Protein 1BG2 (pdb70)

Radius of gyration: 19.63 Å; Cα contacts (8 Å, |Δi|>4): 663; chains: 1; bounding box: 64×41×44 Å

GO terms:
  GO:0008017 microtubule binding (F, IDA)
  GO:0003777 microtubule motor activity (F, IDA)
  GO:0047496 vesicle transport along microtubule (P, IDA)
  GO:0005515 protein binding (F, IPI)
  GO:0101004 cytolytic granule membrane (C, EXP)
  GO:0005765 lysosomal membrane (C, EXP)
  GO:0042267 natural killer cell mediated cytotoxicity (P, IMP)
  GO:0032418 lysosome localization (P, IMP)
  GO:0051642 centrosome localization (P, IMP)
  GO:0003777 microtubule motor activity (F, TAS)
  GO:0005871 kinesin complex (C, TAS)
  GO:0007018 microtubule-based movement (P, TAS)
  GO:0005829 cytosol (C, TAS)
  GO:0042802 identical protein binding (F, IPI)
  GO:0042391 regulation of membrane potential (P, IDA)
  GO:0043268 positive regulation of potassium ion transport (P, IDA)
  GO:1903078 positive regulation of protein localization to plasma membrane (P, IDA)
  GO:0045296 cadherin binding (F, HDA)
  GO:0005829 cytosol (C, IDA)
  GO:0031982 vesicle (C, IDA)

CATH classification: 3.40.850.10

Organism: Homo sapiens (NCBI:txid9606)

B-factor: mean 31.52, std 20.81, range [4.23, 100.0]

Secondary structure (DSSP, 8-state):
--SS-EEEEEEEE-PPPHHHHHHT--B--EEETTTEEEETTEEEE-SEEE-TT--HHHHHHHHTHHHHHHHHTT--EEEEEE-STTSSHHHHHTBSTT-TTTB-HHHHHHHHHHHHHHHH-SSEEEEEEEEEEEEETTEEEESS-TT--SB-EEE-TTS-EEETT---EEE-SHHHHHHHHHHHHHHTTTT-S-HHHHHHHSEEEEEEEEEEEETTT--EEEEEEEEEEPPPS------SSS-TTS-------HHHHHHHHHHHHHHTT-S---GGGSHHHHHGGGTSSSS-EEEEEEEE--BGGGHHHHHHHHHHHHTS---

Sequence (323 aa):
DLAECNIKVMCRFRPLNESEVNRGDKYIAKFQGEDTVVIASKPYAFDRVFQSSTSQEQVYNDCAKKIVKDVLEGYNGTIFAYGQTSSGKTHTMEGKLHDPEGMGIIPRIVQDIFNYIYSMDENLEFHIKVSYFEIYLDKIRDLLDVSKTNLSVHEDKNRVPYVKGCTERFVCSPDEVMDTIDEGKSNRHVAVTNMNEHSSRSHSIFLINVKQENTQTEQKLSGKLYLVDLAGSEKVSKTGAEGAVLDEAKNINKSLSALGNVISALAEGSTYVPYRDSKMTRILQDSLGGNCRTTIVICCSPSSYNESETKSTLLFGQRAKTI

Solvent-accessible surface area: 15644 Å² total; per-residue (Å²): 137,108,76,64,29,25,4,108,3,5,0,19,2,37,76,46,54,134,65,6,92,115,120,43,18,148,81,28,6,119,47,108,74,100,53,19,0,20,1,68,102,96,75,10,63,17,38,71,14,7,103,24,107,22,46,14,90,89,1,4,65,57,4,1,97,163,9,5,91,29,0,7,84,17,103,30,0,0,0,0,0,16,0,16,55,82,1,15,18,69,101,1,1,22,24,139,15,122,53,96,146,20,16,1,2,11,6,15,0,3,76,34,2,8,72,58,16,116,91,46,90,127,54,37,86,21,92,8,26,1,9,11,5,2,0,67,129,22,100,0,28,0,0,13,46,52,82,72,76,89,19,50,17,70,79,54,197,84,172,48,6,81,14,112,36,17,36,117,76,127,5,95,32,40,100,69,3,11,89,4,1,50,55,0,72,65,34,28,104,67,105,30,152,77,37,123,70,12,45,30,64,2,3,12,0,2,16,5,14,0,83,8,35,30,77,130,76,123,126,155,74,47,0,32,0,9,2,0,24,3,2,12,17,41,82,99,92,110,131,78,108,135,27,109,146,135,64,140,66,76,123,90,40,114,2,3,47,2,0,2,76,0,2,24,11,2,33,138,45,38,149,163,23,23,27,73,64,4,51,0,0,63,2,0,47,34,0,0,3,26,62,10,41,2,4,1,0,0,1,2,3,0,0,45,147,26,52,76,25,3,65,54,2,0,92,17,2,42,88,6,150,75,224

Structure (mmCIF, N/CA/C/O backbone):
data_1BG2
#
_entry.id   1BG2
#
_cell.length_a   48.540
_cell.length_b   67.940
_cell.length_c   112.950
_cell.angle_alpha   90.00
_cell.angle_beta   90.00
_cell.angle_gamma   90.00
#
_symmetry.space_group_name_H-M   'P 21 21 21'
#
loop_
_entity.id
_entity.type
_entity.pdbx_description
1 polymer KINESIN
2 non-polymer 'MAGNESIUM ION'
3 non-polymer 'ACETATE ION'
4 non-polymer "ADENOSINE-5'-DIPHOSPHATE"
5 water water
#
loop_
_atom_site.group_PDB
_atom_site.id
_atom_site.type_symbol
_atom_site.label_atom_id
_atom_site.label_alt_id
_atom_site.label_comp_id
_atom_site.label_asym_id
_atom_site.label_entity_id
_atom_site.label_seq_id
_atom_site.pdbx_PDB_ins_code
_atom_site.Cartn_x
_atom_site.Cartn_y
_atom_site.Cartn_z
_atom_site.occupancy
_atom_site.B_iso_or_equiv
_atom_site.auth_seq_id
_atom_site.auth_comp_id
_atom_site.auth_asym_id
_atom_site.auth_atom_id
_atom_site.pdbx_PDB_model_num
ATOM 1 N N . ASP A 1 3 ? 43.743 -2.106 39.408 1.00 100.00 3 ASP A N 1
ATOM 2 C CA . ASP A 1 3 ? 45.053 -2.661 39.856 1.00 100.00 3 ASP A CA 1
ATOM 3 C C . ASP A 1 3 ? 45.305 -2.401 41.340 1.00 100.00 3 ASP A C 1
ATOM 4 O O . ASP A 1 3 ? 46.119 -3.083 41.957 1.00 100.00 3 ASP A O 1
ATOM 9 N N . LEU A 1 4 ? 44.627 -1.402 41.903 1.00 99.78 4 LEU A N 1
ATOM 10 C CA . LEU A 1 4 ? 44.791 -1.079 43.319 1.00 99.32 4 LEU A CA 1
ATOM 11 C C . LEU A 1 4 ? 44.313 -2.242 44.183 1.00 99.28 4 LEU A C 1
ATOM 12 O O . LEU A 1 4 ? 45.079 -2.800 44.969 1.00 100.00 4 LEU A O 1
ATOM 17 N N . ALA A 1 5 ? 43.039 -2.590 44.037 1.00 96.70 5 ALA A N 1
ATOM 18 C CA . ALA A 1 5 ? 42.451 -3.691 44.790 1.00 94.71 5 ALA A CA 1
ATOM 19 C C . ALA A 1 5 ? 41.508 -4.495 43.904 1.00 91.94 5 ALA A C 1
ATOM 20 O O . ALA A 1 5 ? 41.084 -5.588 44.275 1.00 93.88 5 ALA A O 1
ATOM 22 N N . GLU A 1 6 ? 41.235 -3.960 42.714 1.00 86.71 6 GLU A N 1
ATOM 23 C CA . GLU A 1 6 ? 40.334 -4.572 41.737 1.00 81.62 6 GLU A CA 1
ATOM 24 C C . GLU A 1 6 ? 38.930 -4.519 42.328 1.00 75.92 6 GLU A C 1
ATOM 25 O O . GLU A 1 6 ? 38.636 -5.175 43.328 1.00 75.14 6 GLU A O 1
ATOM 31 N N . CYS A 1 7 ? 38.079 -3.708 41.710 1.00 66.52 7 CYS A N 1
ATOM 32 C CA . CYS A 1 7 ? 36.711 -3.532 42.171 1.00 58.89 7 CYS A CA 1
ATOM 33 C C . CYS A 1 7 ? 36.712 -2.794 43.504 1.00 56.61 7 CYS A C 1
ATOM 34 O O . CYS A 1 7 ? 36.564 -3.395 44.569 1.00 55.05 7 CYS A O 1
ATOM 37 N N . ASN A 1 8 ? 36.943 -1.488 43.436 1.00 52.37 8 ASN A N 1
ATOM 38 C CA . ASN A 1 8 ? 36.940 -0.636 44.620 1.00 45.76 8 ASN A CA 1
ATOM 39 C C . ASN A 1 8 ? 35.518 -0.077 44.648 1.00 39.09 8 ASN A C 1
ATOM 40 O O . ASN A 1 8 ? 35.305 1.136 44.641 1.00 38.62 8 ASN A O 1
ATOM 45 N N . ILE A 1 9 ? 34.545 -0.977 44.641 1.00 27.35 9 ILE A N 1
ATOM 46 C CA . ILE A 1 9 ? 33.152 -0.588 44.615 1.00 26.88 9 ILE A CA 1
ATOM 47 C C . ILE A 1 9 ? 32.453 -0.687 45.962 1.00 28.28 9 ILE A C 1
ATOM 48 O O . ILE A 1 9 ? 32.340 -1.768 46.538 1.00 30.47 9 ILE A O 1
ATOM 53 N N . LYS A 1 10 ? 31.993 0.448 46.468 1.00 23.48 10 LYS A N 1
ATOM 54 C CA . LYS A 1 10 ? 31.266 0.469 47.719 1.00 21.18 10 LYS A CA 1
ATOM 55 C C . LYS A 1 10 ? 29.812 0.736 47.385 1.00 18.22 10 LYS A C 1
ATOM 56 O O . LYS A 1 10 ? 29.496 1.398 46.387 1.00 18.34 10 LYS A O 1
ATOM 62 N N . VAL A 1 11 ? 28.926 0.144 48.171 1.00 10.92 11 VAL A N 1
ATOM 63 C CA . VAL A 1 11 ? 27.506 0.284 47.954 1.00 10.81 11 VAL A CA 1
ATOM 64 C C . VAL A 1 11 ? 26.835 0.693 49.261 1.00 17.10 11 VAL A C 1
ATOM 65 O O . VAL A 1 11 ? 27.054 0.077 50.311 1.00 18.16 11 VAL A O 1
ATOM 69 N N . MET A 1 12 ? 26.081 1.784 49.205 1.00 15.98 12 MET A N 1
ATOM 70 C CA . MET A 1 12 ? 25.354 2.275 50.357 1.00 11.50 12 MET A CA 1
ATOM 71 C C . MET A 1 12 ? 23.896 2.315 49.949 1.00 13.31 12 MET A C 1
ATOM 72 O O . MET A 1 12 ? 23.575 2.700 48.821 1.00 18.19 12 MET A O 1
ATOM 77 N N . CYS A 1 13 ? 23.024 1.843 50.832 1.00 9.82 13 CYS A N 1
ATOM 78 C CA . CYS A 1 13 ? 21.595 1.825 50.574 1.00 12.81 13 CYS A CA 1
ATOM 79 C C . CYS A 1 13 ? 20.973 2.962 51.369 1.00 18.77 13 CYS A C 1
ATOM 80 O O . CYS A 1 13 ? 21.166 3.050 52.582 1.00 18.61 13 CYS A O 1
ATOM 83 N N . ARG A 1 14 ? 20.251 3.844 50.689 1.00 17.60 14 ARG A N 1
ATOM 84 C CA . ARG A 1 14 ? 19.617 4.960 51.359 1.00 12.28 14 ARG A CA 1
ATOM 85 C C . ARG A 1 14 ? 18.110 4.877 51.268 1.00 10.07 14 ARG A C 1
ATOM 86 O O . ARG A 1 14 ? 17.550 4.843 50.167 1.00 15.92 14 ARG A O 1
ATOM 94 N N . PHE A 1 15 ? 17.447 4.769 52.414 1.00 10.64 15 PHE A N 1
ATOM 95 C CA . PHE A 1 15 ? 15.989 4.748 52.418 1.00 11.31 15 PHE A CA 1
ATOM 96 C C . PHE A 1 15 ? 15.554 6.171 52.701 1.00 17.15 15 PHE A C 1
ATOM 97 O O . PHE A 1 15 ? 16.226 6.899 53.434 1.00 18.64 15 PHE A O 1
ATOM 105 N N . ARG A 1 16 ? 14.456 6.576 52.086 1.00 20.13 16 ARG A N 1
ATOM 106 C CA . ARG A 1 16 ? 13.920 7.911 52.278 1.00 23.16 16 ARG A CA 1
ATOM 107 C C . ARG A 1 16 ? 12.668 7.739 53.128 1.00 27.56 16 ARG A C 1
ATOM 108 O O . ARG A 1 16 ? 12.243 6.607 53.386 1.00 28.83 16 ARG A O 1
ATOM 116 N N . PRO A 1 17 ? 12.106 8.845 53.645 1.00 26.48 17 PRO A N 1
ATOM 117 C CA . PRO A 1 17 ? 10.894 8.753 54.461 1.00 20.41 17 PRO A CA 1
ATOM 118 C C . PRO A 1 17 ? 9.708 8.440 53.570 1.00 23.90 17 PRO A C 1
ATOM 119 O O . PRO A 1 17 ? 9.735 8.734 52.374 1.00 19.84 17 PRO A O 1
ATOM 123 N N . LEU A 1 18 ? 8.685 7.808 54.136 1.00 23.14 18 LEU A N 1
ATOM 124 C CA . LEU A 1 18 ? 7.477 7.518 53.373 1.00 26.51 18 LEU A CA 1
ATOM 125 C C . LEU A 1 18 ? 6.933 8.885 52.981 1.00 27.61 18 LEU A C 1
ATOM 126 O O . LEU A 1 18 ? 7.001 9.827 53.774 1.00 26.33 18 LEU A O 1
ATOM 131 N N . ASN A 1 19 ? 6.441 9.012 51.756 1.00 27.28 19 ASN A N 1
ATOM 132 C CA . ASN A 1 19 ? 5.891 10.279 51.322 1.00 28.17 19 ASN A CA 1
ATOM 133 C C . ASN A 1 19 ? 4.396 10.318 51.589 1.00 29.51 19 ASN A C 1
ATOM 134 O O . ASN A 1 19 ? 3.774 9.291 51.875 1.00 30.76 19 ASN A O 1
ATOM 139 N N . GLU A 1 20 ? 3.823 11.507 51.476 1.00 30.70 20 GLU A N 1
ATOM 140 C CA . GLU A 1 20 ? 2.412 11.716 51.731 1.00 32.01 20 GLU A CA 1
ATOM 141 C C . GLU A 1 20 ? 1.517 10.866 50.846 1.00 32.30 20 GLU A C 1
ATOM 142 O O . GLU A 1 20 ? 0.443 10.446 51.276 1.00 32.60 20 GLU A O 1
ATOM 148 N N . SER A 1 21 ? 1.951 10.606 49.620 1.00 34.14 21 SER A N 1
ATOM 149 C CA . SER A 1 21 ? 1.163 9.793 48.697 1.00 38.37 21 SER A CA 1
ATOM 150 C C . SER A 1 21 ? 1.103 8.342 49.175 1.00 39.07 21 SER A C 1
ATOM 151 O O . SER A 1 21 ? 0.067 7.681 49.081 1.00 40.75 21 SER A O 1
ATOM 154 N N . GLU A 1 22 ? 2.214 7.864 49.722 1.00 37.26 22 GLU A N 1
ATOM 155 C CA . GLU A 1 22 ? 2.306 6.499 50.214 1.00 32.01 22 GLU A CA 1
ATOM 156 C C . GLU A 1 22 ? 1.475 6.333 51.483 1.00 32.16 22 GLU A C 1
ATOM 157 O O . GLU A 1 22 ? 0.712 5.372 51.618 1.00 30.64 22 GLU A O 1
ATOM 163 N N . VAL A 1 23 ? 1.566 7.317 52.371 1.00 32.07 23 VAL A N 1
ATOM 164 C CA . VAL A 1 23 ? 0.802 7.315 53.612 1.00 30.37 23 VAL A CA 1
ATOM 165 C C . VAL A 1 23 ? -0.685 7.426 53.267 1.00 33.40 23 VAL A C 1
ATOM 166 O O . VAL A 1 23 ? -1.520 6.718 53.827 1.00 35.22 23 VAL A O 1
ATOM 170 N N . ASN A 1 24 ? -1.000 8.299 52.315 1.00 35.59 24 ASN A N 1
ATOM 171 C CA . ASN A 1 24 ? -2.376 8.511 51.867 1.00 35.19 24 ASN A CA 1
ATOM 172 C C . ASN A 1 24 ? -2.954 7.220 51.295 1.00 34.24 24 ASN A C 1
ATOM 173 O O . ASN A 1 24 ? -4.117 6.898 51.521 1.00 34.80 24 ASN A O 1
ATOM 178 N N . ARG A 1 25 ? -2.124 6.484 50.563 1.00 33.43 25 ARG A N 1
ATOM 179 C CA . ARG A 1 25 ? -2.530 5.223 49.959 1.00 33.96 25 ARG A CA 1
ATOM 180 C C . ARG A 1 25 ? -2.769 4.157 51.032 1.00 33.69 25 ARG A C 1
ATOM 181 O O . ARG A 1 25 ? -3.556 3.230 50.832 1.00 33.30 25 ARG A O 1
ATOM 189 N N . GLY A 1 26 ? -2.076 4.295 52.160 1.00 33.96 26 GLY A N 1
ATOM 190 C CA . GLY A 1 26 ? -2.208 3.346 53.252 1.00 32.07 26 GLY A CA 1
ATOM 191 C C . GLY A 1 26 ? -1.033 2.387 53.340 1.00 32.94 26 GLY A C 1
ATOM 192 O O . GLY A 1 26 ? -1.122 1.344 53.990 1.00 34.95 26 GLY A O 1
ATOM 193 N N . ASP A 1 27 ? 0.069 2.735 52.684 1.00 31.32 27 ASP A N 1
ATOM 194 C CA . ASP A 1 27 ? 1.271 1.904 52.679 1.00 29.92 27 ASP A CA 1
ATOM 195 C C . ASP A 1 27 ? 1.865 1.790 54.068 1.00 31.21 27 ASP A C 1
ATOM 196 O O . ASP A 1 27 ? 1.662 2.663 54.915 1.00 36.65 27 ASP A O 1
ATOM 201 N N . LYS A 1 28 ? 2.658 0.748 54.279 1.00 30.34 28 LYS A N 1
ATOM 202 C CA . LYS A 1 28 ? 3.297 0.553 55.566 1.00 28.21 28 LYS A CA 1
ATOM 203 C C . LYS A 1 28 ? 4.799 0.507 55.372 1.00 27.93 28 LYS A C 1
ATOM 204 O O . LYS A 1 28 ? 5.285 0.234 54.270 1.00 28.65 28 LYS A O 1
ATOM 210 N N . TYR A 1 29 ? 5.525 0.845 56.430 1.00 27.17 29 TYR A N 1
ATOM 211 C CA . TYR A 1 29 ? 6.979 0.859 56.414 1.00 29.14 29 TYR A CA 1
ATOM 212 C C . TYR A 1 29 ? 7.468 -0.569 56.643 1.00 32.97 29 TYR A C 1
ATOM 213 O O . TYR A 1 29 ? 7.438 -1.076 57.768 1.00 36.13 29 TYR A O 1
ATOM 222 N N . ILE A 1 30 ? 7.930 -1.207 55.573 1.00 33.64 30 ILE A N 1
ATOM 223 C CA . ILE A 1 30 ? 8.392 -2.592 55.637 1.00 34.52 30 ILE A CA 1
ATOM 224 C C . ILE A 1 30 ? 9.874 -2.843 55.930 1.00 34.63 30 ILE A C 1
ATOM 225 O O . ILE A 1 30 ? 10.260 -3.973 56.242 1.00 34.75 30 ILE A O 1
ATOM 230 N N . ALA A 1 31 ? 10.706 -1.815 55.800 1.00 32.16 31 ALA A N 1
ATOM 231 C CA . ALA A 1 31 ? 12.135 -1.969 56.044 1.00 29.41 31 ALA A CA 1
ATOM 232 C C . ALA A 1 31 ? 12.507 -2.035 57.526 1.00 30.76 31 ALA A C 1
ATOM 233 O O . ALA A 1 31 ? 12.143 -1.149 58.306 1.00 32.37 31 ALA A O 1
ATOM 235 N N . LYS A 1 32 ? 13.207 -3.100 57.914 1.00 27.09 32 LYS A N 1
ATOM 236 C CA . LYS A 1 32 ? 13.661 -3.274 59.292 1.00 25.77 32 LYS A CA 1
ATOM 237 C C . LYS A 1 32 ? 15.175 -3.159 59.259 1.00 23.85 32 LYS A C 1
ATOM 238 O O . LYS A 1 32 ? 15.805 -3.618 58.307 1.00 26.15 32 LYS A O 1
ATOM 244 N N . PHE A 1 33 ? 15.773 -2.572 60.287 1.00 18.79 33 PHE A N 1
ATOM 245 C CA . PHE A 1 33 ? 17.222 -2.392 60.288 1.00 20.85 33 PHE A CA 1
ATOM 246 C C . PHE A 1 33 ? 17.991 -3.129 61.377 1.00 24.66 33 PHE A C 1
ATOM 247 O O . PHE A 1 33 ? 17.456 -3.425 62.444 1.00 27.09 33 PHE A O 1
ATOM 255 N N . GLN A 1 34 ? 19.249 -3.442 61.082 1.00 26.75 34 GLN A N 1
ATOM 256 C CA . GLN A 1 34 ? 20.131 -4.137 62.012 1.00 28.67 34 GLN A CA 1
ATOM 257 C C . GLN A 1 34 ? 21.538 -3.657 61.741 1.00 29.29 34 GLN A C 1
ATOM 258 O O . GLN A 1 34 ? 21.994 -3.685 60.596 1.00 30.51 34 GLN A O 1
ATOM 264 N N . GLY A 1 35 ? 22.224 -3.212 62.789 1.00 29.93 35 GLY A N 1
ATOM 265 C CA . GLY A 1 35 ? 23.583 -2.724 62.629 1.00 32.12 35 GLY A CA 1
ATOM 266 C C . GLY A 1 35 ? 23.580 -1.508 61.727 1.00 32.87 35 GLY A C 1
ATOM 267 O O . GLY A 1 35 ? 22.519 -0.971 61.420 1.00 36.84 35 GLY A O 1
ATOM 268 N N . GLU A 1 36 ? 24.755 -1.075 61.295 1.00 34.80 36 GLU A N 1
ATOM 269 C CA . GLU A 1 36 ? 24.857 0.088 60.425 1.00 38.14 36 GLU A CA 1
ATOM 270 C C . GLU A 1 36 ? 25.019 -0.312 58.967 1.00 39.13 36 GLU A C 1
ATOM 271 O O . GLU A 1 36 ? 25.333 0.531 58.122 1.00 40.51 36 GLU A O 1
ATOM 277 N N . ASP A 1 37 ? 24.768 -1.580 58.657 1.00 35.39 37 ASP A N 1
ATOM 278 C CA . ASP A 1 37 ? 24.951 -2.048 57.289 1.00 33.96 37 ASP A CA 1
ATOM 279 C C . ASP A 1 37 ? 23.958 -3.072 56.772 1.00 26.94 37 ASP A C 1
ATOM 280 O O . ASP A 1 37 ? 24.092 -3.534 55.643 1.00 27.13 37 ASP A O 1
ATOM 285 N N . THR A 1 38 ? 22.938 -3.390 57.558 1.00 22.64 38 THR A N 1
ATOM 286 C CA . THR A 1 38 ? 21.969 -4.383 57.131 1.00 18.98 38 THR A CA 1
ATOM 287 C C . THR A 1 38 ? 20.519 -3.928 57.199 1.00 17.36 38 THR A C 1
ATOM 288 O O . THR A 1 38 ? 20.094 -3.288 58.167 1.00 21.64 38 THR A O 1
ATOM 292 N N . VAL A 1 39 ? 19.775 -4.254 56.148 1.00 13.51 39 VAL A N 1
ATOM 293 C CA . VAL A 1 39 ? 18.355 -3.955 56.054 1.00 16.05 39 VAL A CA 1
ATOM 294 C C . VAL A 1 39 ? 17.679 -5.316 55.835 1.00 21.93 39 VAL A C 1
ATOM 295 O O . VAL A 1 39 ? 18.238 -6.206 55.191 1.00 17.81 39 VAL A O 1
ATOM 299 N N . VAL A 1 40 ? 16.490 -5.474 56.395 1.00 21.70 40 VAL A N 1
ATOM 300 C CA . VAL A 1 40 ? 15.747 -6.710 56.306 1.00 19.93 40 VAL A CA 1
ATOM 301 C C . VAL A 1 40 ? 14.414 -6.481 55.623 1.00 21.82 40 VAL A C 1
ATOM 302 O O . VAL A 1 40 ? 13.597 -5.684 56.091 1.00 26.28 40 VAL A O 1
ATOM 306 N N . ILE A 1 41 ? 14.209 -7.177 54.510 1.00 23.68 41 ILE A N 1
ATOM 307 C CA . ILE A 1 41 ? 12.973 -7.085 53.743 1.00 27.16 41 ILE A CA 1
ATOM 308 C C . ILE A 1 41 ? 12.443 -8.508 53.598 1.00 32.26 41 ILE A C 1
ATOM 309 O O . ILE A 1 41 ? 13.176 -9.407 53.165 1.00 32.82 41 ILE A O 1
ATOM 314 N N . ALA A 1 42 ? 11.180 -8.705 53.975 1.00 32.53 42 ALA A N 1
ATOM 315 C CA . ALA A 1 42 ? 10.523 -10.008 53.900 1.00 32.38 42 ALA A CA 1
ATOM 316 C C . ALA A 1 42 ? 11.389 -11.095 54.540 1.00 33.72 42 ALA A C 1
ATOM 317 O O . ALA A 1 42 ? 11.625 -12.153 53.955 1.00 33.06 42 ALA A O 1
ATOM 319 N N . SER A 1 43 ? 11.891 -10.791 55.734 1.00 36.52 43 SER A N 1
ATOM 320 C CA . SER A 1 43 ? 12.735 -11.689 56.518 1.00 38.32 43 SER A CA 1
ATOM 321 C C . SER A 1 43 ? 14.157 -11.861 55.998 1.00 38.17 43 SER A C 1
ATOM 322 O O . SER A 1 43 ? 15.040 -12.267 56.758 1.00 42.86 43 SER A O 1
ATOM 325 N N . LYS A 1 44 ? 14.400 -11.537 54.728 1.00 32.73 44 LYS A N 1
ATOM 326 C CA . LYS A 1 44 ? 15.743 -11.691 54.170 1.00 31.00 44 LYS A CA 1
ATOM 327 C C . LYS A 1 44 ? 16.657 -10.499 54.436 1.00 30.20 44 LYS A C 1
ATOM 328 O O . LYS A 1 44 ? 16.279 -9.354 54.213 1.00 32.74 44 LYS A O 1
ATOM 334 N N . PRO A 1 45 ? 17.849 -10.755 54.987 1.00 30.49 45 PRO A N 1
ATOM 335 C CA . PRO A 1 45 ? 18.828 -9.708 55.288 1.00 29.34 45 PRO A CA 1
ATOM 336 C C . PRO A 1 45 ? 19.687 -9.355 54.078 1.00 33.00 45 PRO A C 1
ATOM 337 O O . PRO A 1 45 ? 20.031 -10.228 53.271 1.00 34.40 45 PRO A O 1
ATOM 341 N N . TYR A 1 46 ? 20.013 -8.069 53.945 1.00 30.12 46 TYR A N 1
ATOM 342 C CA . TYR A 1 46 ? 20.864 -7.574 52.864 1.00 22.66 46 TYR A CA 1
ATOM 343 C C . TYR A 1 46 ? 21.859 -6.617 53.505 1.00 23.66 46 TYR A C 1
ATOM 344 O O . TYR A 1 46 ? 21.469 -5.579 54.055 1.00 28.11 46 TYR A O 1
ATOM 353 N N . ALA A 1 47 ? 23.130 -6.988 53.494 1.00 18.40 47 ALA A N 1
ATOM 354 C CA . ALA A 1 47 ? 24.156 -6.145 54.072 1.00 20.36 47 ALA A CA 1
ATOM 355 C C . ALA A 1 47 ? 24.799 -5.383 52.933 1.00 24.58 47 ALA A C 1
ATOM 356 O O . ALA A 1 47 ? 24.777 -5.841 51.788 1.00 26.54 47 ALA A O 1
ATOM 358 N N . PHE A 1 48 ? 25.330 -4.206 53.249 1.00 24.12 48 PHE A N 1
ATOM 359 C CA . PHE A 1 48 ? 25.986 -3.327 52.281 1.00 22.88 48 PHE A CA 1
ATOM 360 C C . PHE A 1 48 ? 27.058 -2.577 53.059 1.00 23.83 48 PHE A C 1
ATOM 361 O O . PHE A 1 48 ? 27.207 -2.791 54.263 1.00 25.20 48 PHE A O 1
ATOM 369 N N . ASP A 1 49 ? 27.813 -1.710 52.391 1.00 18.08 49 ASP A N 1
ATOM 370 C CA . ASP A 1 49 ? 28.836 -0.956 53.091 1.00 19.02 49 ASP A CA 1
ATOM 371 C C . ASP A 1 49 ? 28.191 -0.096 54.169 1.00 18.13 49 ASP A C 1
ATOM 372 O O . ASP A 1 49 ? 28.815 0.196 55.186 1.00 21.20 49 ASP A O 1
ATOM 377 N N . ARG A 1 50 ? 26.933 0.276 53.953 1.00 16.97 50 ARG A N 1
ATOM 378 C CA . ARG A 1 50 ? 26.187 1.076 54.913 1.00 19.14 50 ARG A CA 1
ATOM 379 C C . ARG A 1 50 ? 24.738 1.174 54.497 1.00 20.47 50 ARG A C 1
ATOM 380 O O . ARG A 1 50 ? 24.410 1.084 53.305 1.00 21.44 50 ARG A O 1
ATOM 388 N N . VAL A 1 51 ? 23.867 1.279 55.493 1.00 17.92 51 VAL A N 1
ATOM 389 C CA . VAL A 1 51 ? 22.439 1.423 55.268 1.00 16.20 51 VAL A CA 1
ATOM 390 C C . VAL A 1 51 ? 21.998 2.686 56.025 1.00 24.52 51 VAL A C 1
ATOM 391 O O . VAL A 1 51 ? 22.202 2.806 57.242 1.00 24.10 51 VAL A O 1
ATOM 395 N N . PHE A 1 52 ? 21.463 3.649 55.278 1.00 20.20 52 PHE A N 1
ATOM 396 C CA . PHE A 1 52 ? 21.006 4.913 55.838 1.00 15.20 52 PHE A CA 1
ATOM 397 C C . PHE A 1 52 ? 19.514 4.868 56.071 1.00 15.06 52 PHE A C 1
ATOM 398 O O . PHE A 1 52 ? 18.744 4.560 55.157 1.00 19.21 52 PHE A O 1
ATOM 406 N N . GLN A 1 53 ? 19.093 5.127 57.301 1.00 17.56 53 GLN A N 1
ATOM 407 C CA . GLN A 1 53 ? 17.668 5.140 57.598 1.00 23.35 53 GLN A CA 1
ATOM 408 C C . GLN A 1 53 ? 17.029 6.427 57.042 1.00 22.80 53 GLN A C 1
ATOM 409 O O . GLN A 1 53 ? 17.736 7.343 56.617 1.00 21.78 53 GLN A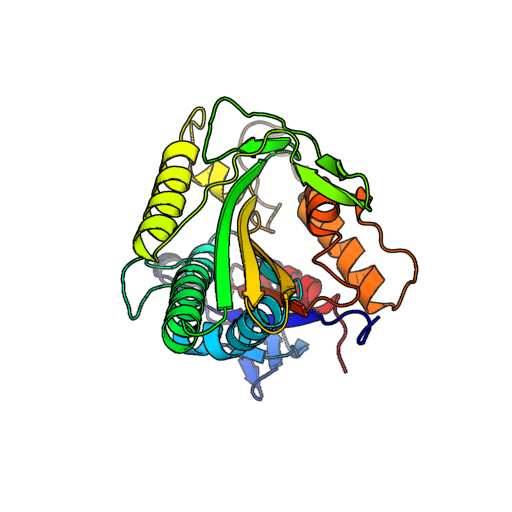 O 1
ATOM 415 N N . SER A 1 54 ? 15.702 6.495 57.089 1.00 22.29 54 SER A N 1
ATOM 416 C CA . SER A 1 54 ? 14.919 7.608 56.555 1.00 21.22 54 SER A CA 1
ATOM 417 C C . SER A 1 54 ? 15.234 9.058 56.920 1.00 24.29 54 SER A C 1
ATOM 418 O O . SER A 1 54 ? 14.813 9.966 56.200 1.00 26.34 54 SER A O 1
ATOM 421 N N . SER A 1 55 ? 15.941 9.295 58.020 1.00 23.34 55 SER A N 1
ATOM 422 C CA . SER A 1 55 ? 16.251 10.670 58.419 1.00 18.90 55 SER A CA 1
ATOM 423 C C . SER A 1 55 ? 17.721 11.037 58.295 1.00 21.27 55 SER A C 1
ATOM 424 O O . SER A 1 55 ? 18.150 12.069 58.816 1.00 22.17 55 SER A O 1
ATOM 427 N N . THR A 1 56 ? 18.494 10.212 57.596 1.00 16.21 56 THR A N 1
ATOM 428 C CA . THR A 1 56 ? 19.910 10.495 57.427 1.00 14.40 56 THR A CA 1
ATOM 429 C C . THR A 1 56 ? 20.055 11.829 56.691 1.00 16.04 56 THR A C 1
ATOM 430 O O . THR A 1 56 ? 19.253 12.158 55.808 1.00 17.84 56 THR A O 1
ATOM 434 N N . SER A 1 57 ? 21.049 12.610 57.081 1.00 12.83 57 SER A N 1
ATOM 435 C CA . SER A 1 57 ? 21.251 13.911 56.459 1.00 17.73 57 SER A CA 1
ATOM 436 C C . SER A 1 57 ? 22.087 13.854 55.199 1.00 20.11 57 SER A C 1
ATOM 437 O O . SER A 1 57 ? 22.882 12.929 55.002 1.00 18.27 57 SER A O 1
ATOM 440 N N . GLN A 1 58 ? 21.967 14.910 54.399 1.00 20.90 58 GLN A N 1
ATOM 441 C CA . GLN A 1 58 ? 22.727 15.043 53.171 1.00 18.53 58 GLN A CA 1
ATOM 442 C C . GLN A 1 58 ? 24.198 15.028 53.572 1.00 20.56 58 GLN A C 1
ATOM 443 O O . GLN A 1 58 ? 25.038 14.463 52.879 1.00 21.55 58 GLN A O 1
ATOM 449 N N . GLU A 1 59 ? 24.501 15.621 54.724 1.00 19.94 59 GLU A N 1
ATOM 450 C CA . GLU A 1 59 ? 25.870 15.674 55.233 1.00 24.13 59 GLU A CA 1
ATOM 451 C C . GLU A 1 59 ? 26.449 14.284 55.546 1.00 18.72 59 GLU A C 1
ATOM 452 O O . GLU A 1 59 ? 27.631 14.015 55.292 1.00 13.79 59 GLU A O 1
ATOM 458 N N . GLN A 1 60 ? 25.626 13.419 56.132 1.00 21.09 60 GLN A N 1
ATOM 459 C CA . GLN A 1 60 ? 26.056 12.064 56.466 1.00 25.09 60 GLN A CA 1
ATOM 460 C C . GLN A 1 60 ? 26.335 11.283 55.185 1.00 24.56 60 GLN A C 1
ATOM 461 O O . GLN A 1 60 ? 27.349 10.583 55.082 1.00 26.51 60 GLN A O 1
ATOM 467 N N . VAL A 1 61 ? 25.428 11.408 54.215 1.00 22.08 61 VAL A N 1
ATOM 468 C CA . VAL A 1 61 ? 25.563 10.726 52.927 1.00 19.81 61 VAL A CA 1
ATOM 469 C C . VAL A 1 61 ? 26.829 11.187 52.211 1.00 21.93 61 VAL A C 1
ATOM 470 O O . VAL A 1 61 ? 27.582 10.365 51.683 1.00 20.48 61 VAL A O 1
ATOM 474 N N . TYR A 1 62 ? 27.106 12.488 52.241 1.00 21.06 62 TYR A N 1
ATOM 475 C CA . TYR A 1 62 ? 28.308 12.990 51.582 1.00 18.85 62 TYR A CA 1
ATOM 476 C C . TYR A 1 62 ? 29.588 12.501 52.258 1.00 19.89 62 TYR A C 1
ATOM 477 O O . TYR A 1 62 ? 30.526 12.064 51.582 1.00 19.63 62 TYR A O 1
ATOM 486 N N . ASN A 1 63 ? 29.631 12.572 53.586 1.00 22.22 63 ASN A N 1
ATOM 487 C CA . ASN A 1 63 ? 30.817 12.148 54.331 1.00 23.42 63 ASN A CA 1
ATOM 488 C C . ASN A 1 63 ? 31.112 10.669 54.159 1.00 22.46 63 ASN A C 1
ATOM 489 O O . ASN A 1 63 ? 32.267 10.270 54.016 1.00 23.18 63 ASN A O 1
ATOM 494 N N . ASP A 1 64 ? 30.070 9.853 54.170 1.00 24.72 64 ASP A N 1
ATOM 495 C CA . ASP A 1 64 ? 30.245 8.411 54.022 1.00 26.78 64 ASP A CA 1
ATOM 496 C C . ASP A 1 64 ? 30.410 7.939 52.582 1.00 24.29 64 ASP A C 1
ATOM 497 O O . ASP A 1 64 ? 31.237 7.075 52.306 1.00 28.67 64 ASP A O 1
ATOM 502 N N . CYS A 1 65 ? 29.708 8.580 51.657 1.00 21.94 65 CYS A N 1
ATOM 503 C CA . CYS A 1 65 ? 29.755 8.195 50.250 1.00 20.68 65 CYS A CA 1
ATOM 504 C C . CYS A 1 65 ? 30.687 8.905 49.265 1.00 25.18 65 CYS A C 1
ATOM 505 O O . CYS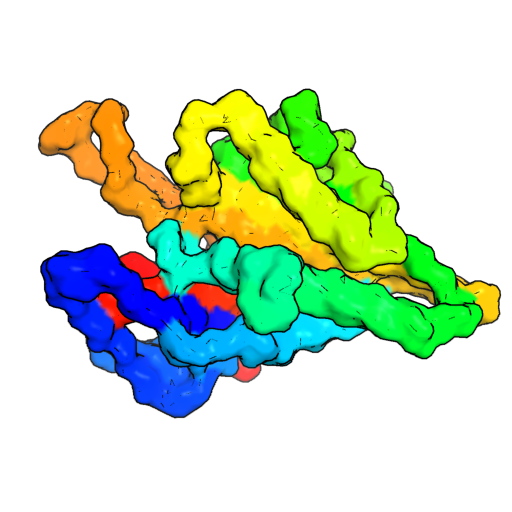 A 1 65 ? 31.162 8.271 48.322 1.00 26.03 65 CYS A O 1
ATOM 508 N N . ALA A 1 66 ? 30.961 10.194 49.462 1.00 24.57 66 ALA A N 1
ATOM 509 C CA . ALA A 1 66 ? 31.784 10.933 48.496 1.00 19.81 66 ALA A CA 1
ATOM 510 C C . ALA A 1 66 ? 33.060 11.622 48.963 1.00 20.40 66 ALA A C 1
ATOM 511 O O . ALA A 1 66 ? 34.002 11.769 48.183 1.00 22.44 66 ALA A O 1
ATOM 513 N N . LYS A 1 67 ? 33.093 12.048 50.221 1.00 24.87 67 LYS A N 1
ATOM 514 C CA . LYS A 1 67 ? 34.253 12.741 50.777 1.00 28.90 67 LYS A CA 1
ATOM 515 C C . LYS A 1 67 ? 35.607 12.158 50.338 1.00 31.99 67 LYS A C 1
ATOM 516 O O . LYS A 1 67 ? 36.419 12.851 49.712 1.00 31.54 67 LYS A O 1
ATOM 522 N N . LYS A 1 68 ? 35.844 10.882 50.637 1.00 34.01 68 LYS A N 1
ATOM 523 C CA . LYS A 1 68 ? 37.111 10.242 50.274 1.00 33.74 68 LYS A CA 1
ATOM 524 C C . LYS A 1 68 ? 37.403 10.206 48.774 1.00 25.16 68 LYS A C 1
ATOM 525 O O . LYS A 1 68 ? 38.553 10.353 48.359 1.00 22.34 68 LYS A O 1
ATOM 531 N N . ILE A 1 69 ? 36.368 10.005 47.966 1.00 21.82 69 ILE A N 1
ATOM 532 C CA . ILE A 1 69 ? 36.540 9.970 46.515 1.00 23.08 69 ILE A CA 1
ATOM 533 C C . ILE A 1 69 ? 37.040 11.339 46.026 1.00 23.00 69 ILE A C 1
ATOM 534 O O . ILE A 1 69 ? 37.953 11.419 45.197 1.00 20.55 69 ILE A O 1
ATOM 539 N N . VAL A 1 70 ? 36.491 12.411 46.595 1.00 26.35 70 VAL A N 1
ATOM 540 C CA . VAL A 1 70 ? 36.902 13.765 46.227 1.00 27.07 70 VAL A CA 1
ATOM 541 C C . VAL A 1 70 ? 38.389 13.928 46.531 1.00 27.62 70 VAL A C 1
ATOM 542 O O . VAL A 1 70 ? 39.130 14.532 45.751 1.00 30.42 70 VAL A O 1
ATOM 546 N N . LYS A 1 71 ? 38.831 13.365 47.652 1.00 29.20 71 LYS A N 1
ATOM 547 C CA . LYS A 1 71 ? 40.240 13.449 48.016 1.00 26.76 71 LYS A CA 1
ATOM 548 C C . LYS A 1 71 ? 41.080 12.708 46.977 1.00 23.72 71 LYS A C 1
ATOM 549 O O . LYS A 1 71 ? 42.134 13.191 46.565 1.00 20.68 71 LYS A O 1
ATOM 555 N N . ASP A 1 72 ? 40.592 11.558 46.519 1.00 25.31 72 ASP A N 1
ATOM 556 C CA . ASP A 1 72 ? 41.320 10.780 45.523 1.00 23.80 72 ASP A CA 1
ATOM 557 C C . ASP A 1 72 ? 41.463 11.552 44.223 1.00 21.98 72 ASP A C 1
ATOM 558 O O . ASP A 1 72 ? 42.535 11.552 43.613 1.00 22.85 72 ASP A O 1
ATOM 563 N N . VAL A 1 73 ? 40.391 12.220 43.807 1.00 20.42 73 VAL A N 1
ATOM 564 C CA . VAL A 1 73 ? 40.411 13.011 42.576 1.00 22.46 73 VAL A CA 1
ATOM 565 C C . VAL A 1 73 ? 41.466 14.105 42.680 1.00 21.37 73 VAL A C 1
ATOM 566 O O . VAL A 1 73 ? 42.232 14.333 41.742 1.00 20.59 73 VAL A O 1
ATOM 570 N N . LEU A 1 74 ? 41.531 14.751 43.840 1.00 21.43 74 LEU A N 1
ATOM 571 C CA . LEU A 1 74 ? 42.520 15.800 44.066 1.00 28.25 74 LEU A CA 1
ATOM 572 C C . LEU A 1 74 ? 43.898 15.163 44.172 1.00 31.20 74 LEU A C 1
ATOM 573 O O . LEU A 1 74 ? 44.916 15.817 43.941 1.00 30.81 74 LEU A O 1
ATOM 578 N N . GLU A 1 75 ? 43.911 13.874 44.512 1.00 33.02 75 GLU A N 1
ATOM 579 C CA . GLU A 1 75 ? 45.141 13.097 44.633 1.00 31.45 75 GLU A CA 1
ATOM 580 C C . GLU A 1 75 ? 45.573 12.662 43.224 1.00 29.13 75 GLU A C 1
ATOM 581 O O . GLU A 1 75 ? 46.633 12.065 43.043 1.00 24.44 75 GLU A O 1
ATOM 587 N N . GLY A 1 76 ? 44.709 12.915 42.243 1.00 29.58 76 GLY A N 1
ATOM 588 C CA . GLY A 1 76 ? 45.014 12.582 40.863 1.00 33.09 76 GLY A CA 1
ATOM 589 C C . GLY A 1 76 ? 44.360 11.336 40.292 1.00 34.78 76 GLY A C 1
ATOM 590 O O . GLY A 1 76 ? 44.680 10.938 39.170 1.00 36.05 76 GLY A O 1
ATOM 591 N N . TYR A 1 77 ? 43.444 10.726 41.037 1.00 32.16 77 TYR A N 1
ATOM 592 C CA . TYR A 1 77 ? 42.766 9.520 40.571 1.00 33.26 77 TYR A CA 1
ATOM 593 C C . TYR A 1 77 ? 41.363 9.796 40.026 1.00 30.83 77 TYR A C 1
ATOM 594 O O . TYR A 1 77 ? 40.818 10.886 40.205 1.00 29.55 77 TYR A O 1
ATOM 603 N N . ASN A 1 78 ? 40.798 8.812 39.330 1.00 25.88 78 ASN A N 1
ATOM 604 C CA . ASN A 1 78 ? 39.460 8.938 38.776 1.00 19.88 78 ASN A CA 1
ATOM 605 C C . ASN A 1 78 ? 38.469 8.252 39.694 1.00 19.79 78 ASN A C 1
ATOM 606 O O . ASN A 1 78 ? 38.845 7.419 40.517 1.00 22.92 78 ASN A O 1
ATOM 611 N N . GLY A 1 79 ? 37.198 8.587 39.541 1.00 18.50 79 GLY A N 1
ATOM 612 C CA . GLY A 1 79 ? 36.188 7.987 40.379 1.00 17.42 79 GLY A CA 1
ATOM 613 C C . GLY A 1 79 ? 34.820 8.140 39.773 1.00 17.11 79 GLY A C 1
ATOM 614 O O . GLY A 1 79 ? 34.624 8.907 38.829 1.00 18.83 79 GLY A O 1
ATOM 615 N N . THR A 1 80 ? 33.868 7.408 40.334 1.00 18.62 80 THR A N 1
ATOM 616 C CA . THR A 1 80 ? 32.494 7.434 39.877 1.00 19.55 80 THR A CA 1
ATOM 617 C C . THR A 1 80 ? 31.584 7.271 41.081 1.00 16.84 80 THR A C 1
ATOM 618 O O . THR A 1 80 ? 31.933 6.580 42.042 1.00 19.36 80 THR A O 1
ATOM 622 N N . ILE A 1 81 ? 30.449 7.959 41.057 1.00 11.69 81 ILE A N 1
ATOM 623 C CA . ILE A 1 81 ? 29.455 7.860 42.113 1.00 11.06 81 ILE A CA 1
ATOM 624 C C . ILE A 1 81 ? 28.133 7.806 41.376 1.00 13.17 81 ILE A C 1
ATOM 625 O O . ILE A 1 81 ? 27.874 8.661 40.520 1.00 15.11 81 ILE A O 1
ATOM 630 N N . PHE A 1 82 ? 27.318 6.802 41.695 1.00 9.16 82 PHE A N 1
ATOM 631 C CA . PHE A 1 82 ? 26.018 6.597 41.065 1.00 12.04 82 PHE A CA 1
ATOM 632 C C . PHE A 1 82 ? 24.894 6.695 42.083 1.00 13.85 82 PHE A C 1
ATOM 633 O O . PHE A 1 82 ? 25.101 6.446 43.269 1.00 17.25 82 PHE A O 1
ATOM 641 N N . ALA A 1 83 ? 23.699 7.012 41.596 1.00 14.30 83 ALA A N 1
ATOM 642 C CA . ALA A 1 83 ? 22.486 7.057 42.404 1.00 13.72 83 ALA A CA 1
ATOM 643 C C . ALA A 1 83 ? 21.594 6.103 41.608 1.00 15.93 83 ALA A C 1
ATOM 644 O O . ALA A 1 83 ? 21.274 6.366 40.442 1.00 15.37 83 ALA A O 1
ATOM 646 N N . TYR A 1 84 ? 21.242 4.975 42.214 1.00 17.15 84 TYR A N 1
ATOM 647 C CA . TYR A 1 84 ? 20.443 3.943 41.550 1.00 13.26 84 TYR A CA 1
ATOM 648 C C . TYR A 1 84 ? 19.137 3.715 42.292 1.00 10.61 84 TYR A C 1
ATOM 649 O O . TYR A 1 84 ? 19.096 3.826 43.506 1.00 15.11 84 TYR A O 1
ATOM 658 N N . GLY A 1 85 ? 18.072 3.387 41.570 1.00 10.00 85 GLY A N 1
ATOM 659 C CA . GLY A 1 85 ? 16.802 3.137 42.223 1.00 8.52 85 GLY A CA 1
ATOM 660 C C . GLY A 1 85 ? 15.608 3.451 41.355 1.00 14.81 85 GLY A C 1
ATOM 661 O O . GLY A 1 85 ? 15.734 4.044 40.271 1.00 16.42 85 GLY A O 1
ATOM 662 N N . GLN A 1 86 ? 14.434 3.036 41.822 1.00 15.00 86 GLN A N 1
ATOM 663 C CA . GLN A 1 86 ? 13.211 3.286 41.082 1.00 16.62 86 GLN A CA 1
ATOM 664 C C . GLN A 1 86 ? 12.911 4.785 41.099 1.00 22.12 86 GLN A C 1
ATOM 665 O O . GLN A 1 86 ? 13.524 5.547 41.860 1.00 22.74 86 GLN A O 1
ATOM 671 N N . THR A 1 87 ? 11.967 5.202 40.265 1.00 20.61 87 THR A N 1
ATOM 672 C CA . THR A 1 87 ? 11.589 6.598 40.181 1.00 19.36 87 THR A CA 1
ATOM 673 C C . THR A 1 87 ? 10.937 6.990 41.496 1.00 23.41 87 THR A C 1
ATOM 674 O O . THR A 1 87 ? 10.127 6.234 42.049 1.00 19.81 87 THR A O 1
ATOM 678 N N . SER A 1 88 ? 11.351 8.154 41.995 1.00 21.20 88 SER A N 1
ATOM 679 C CA . SER A 1 88 ? 10.892 8.739 43.249 1.00 18.70 88 SER A CA 1
ATOM 680 C C . SER A 1 88 ? 11.579 8.160 44.481 1.00 21.69 88 SER A C 1
ATOM 681 O O . SER A 1 88 ? 11.264 8.545 45.606 1.00 23.04 88 SER A O 1
ATOM 684 N N . SER A 1 89 ? 12.588 7.321 44.258 1.00 20.72 89 SER A N 1
ATOM 685 C CA . SER A 1 89 ? 13.318 6.688 45.344 1.00 17.21 89 SER A CA 1
ATOM 686 C C . SER A 1 89 ? 14.213 7.651 46.106 1.00 17.63 89 SER A C 1
ATOM 687 O O . SER A 1 89 ? 14.491 7.443 47.294 1.00 17.74 89 SER A O 1
ATOM 690 N N . GLY A 1 90 ? 14.725 8.658 45.405 1.00 15.80 90 GLY A N 1
ATOM 691 C CA . GLY A 1 90 ? 15.586 9.633 46.049 1.00 12.83 90 GLY A CA 1
ATOM 692 C C . GLY A 1 90 ? 16.916 9.865 45.360 1.00 12.92 90 GLY A C 1
ATOM 693 O O . GLY A 1 90 ? 17.839 10.404 45.971 1.00 17.80 90 GLY A O 1
ATOM 694 N N . LYS A 1 91 ? 17.021 9.492 44.085 1.00 11.65 91 LYS A N 1
ATOM 695 C CA . LYS A 1 91 ? 18.269 9.671 43.333 1.00 13.85 91 LYS A CA 1
ATOM 696 C C . LYS A 1 91 ? 18.722 11.135 43.177 1.00 9.42 91 LYS A C 1
ATOM 697 O O . LYS A 1 91 ? 19.864 11.478 43.478 1.00 12.44 91 LYS A O 1
ATOM 703 N N . THR A 1 92 ? 17.825 11.979 42.685 1.00 13.12 92 THR A N 1
ATOM 704 C CA . THR A 1 92 ? 18.144 13.392 42.452 1.00 16.64 92 THR A CA 1
ATOM 705 C C . THR A 1 92 ? 18.360 14.145 43.764 1.00 14.46 92 THR A C 1
ATOM 706 O O . THR A 1 92 ? 19.277 14.965 43.877 1.00 12.60 92 THR A O 1
ATOM 710 N N . HIS A 1 93 ? 17.535 13.822 44.761 1.00 18.84 93 HIS A N 1
ATOM 711 C CA . HIS A 1 93 ? 17.626 14.417 46.090 1.00 16.11 93 HIS A CA 1
ATOM 712 C C . HIS A 1 93 ? 19.029 14.128 46.619 1.00 18.76 93 HIS A C 1
ATOM 713 O O . HIS A 1 93 ? 19.697 15.008 47.173 1.00 16.44 93 HIS A O 1
ATOM 720 N N . THR A 1 94 ? 19.486 12.897 46.393 1.00 17.25 94 THR A N 1
ATOM 721 C CA . THR A 1 94 ? 20.805 12.462 46.825 1.00 11.47 94 THR A CA 1
ATOM 722 C C . THR A 1 94 ? 21.950 13.083 46.018 1.00 14.58 94 THR A C 1
ATOM 723 O O . THR A 1 94 ? 22.899 13.599 46.599 1.00 15.97 94 THR A O 1
ATOM 727 N N . MET A 1 95 ? 21.868 13.055 44.689 1.00 12.78 95 MET A N 1
ATOM 728 C CA . MET A 1 95 ? 22.952 13.606 43.879 1.00 16.76 95 MET A CA 1
ATOM 729 C C . MET A 1 95 ? 23.047 15.132 43.867 1.00 14.25 95 MET A C 1
ATOM 730 O O . MET A 1 95 ? 24.149 15.683 43.807 1.00 13.82 95 MET A O 1
ATOM 735 N N . GLU A 1 96 ? 21.911 15.814 43.914 1.00 16.45 96 GLU A N 1
ATOM 736 C CA . GLU A 1 96 ? 21.948 17.270 43.912 1.00 21.38 96 GLU A CA 1
ATOM 737 C C . GLU A 1 96 ? 21.132 17.969 44.998 1.00 17.91 96 GLU A C 1
ATOM 738 O O . GLU A 1 96 ? 21.577 18.974 45.549 1.00 20.84 96 GLU A O 1
ATOM 744 N N . GLY A 1 97 ? 19.981 17.413 45.356 1.00 16.66 97 GLY A N 1
ATOM 745 C CA . GLY A 1 97 ? 19.154 18.032 46.380 1.00 23.55 97 GLY A CA 1
ATOM 746 C C . GLY A 1 97 ? 18.865 19.486 46.042 1.00 25.09 97 GLY A C 1
ATOM 747 O O . GLY A 1 97 ? 18.595 19.807 44.879 1.00 26.79 97 GLY A O 1
ATOM 748 N N . LYS A 1 98 ? 18.872 20.354 47.054 1.00 26.01 98 LYS A N 1
ATOM 749 C CA . LYS A 1 98 ? 18.650 21.790 46.855 1.00 20.85 98 LYS A CA 1
ATOM 750 C C . LYS A 1 98 ? 20.022 22.385 46.601 1.00 15.72 98 LYS A C 1
ATOM 751 O O . LYS A 1 98 ? 20.795 22.613 47.531 1.00 18.75 98 LYS A O 1
ATOM 757 N N . LEU A 1 99 ? 20.325 22.611 45.327 1.00 16.17 99 LEU A N 1
ATOM 758 C CA . LEU A 1 99 ? 21.621 23.121 44.899 1.00 17.91 99 LEU A CA 1
ATOM 759 C C . LEU A 1 99 ? 22.230 24.290 45.656 1.00 24.17 99 LEU A C 1
ATOM 760 O O . LEU A 1 99 ? 23.453 24.430 45.697 1.00 26.89 99 LEU A O 1
ATOM 765 N N . HIS A 1 100 ? 21.395 25.154 46.221 1.00 26.68 100 HIS A N 1
ATOM 766 C CA . HIS A 1 100 ? 21.912 26.316 46.930 1.00 27.37 100 HIS A CA 1
ATOM 767 C C . HIS A 1 100 ? 21.625 26.376 48.421 1.00 30.52 100 HIS A C 1
ATOM 768 O O . HIS A 1 100 ? 22.020 27.325 49.095 1.00 34.63 100 HIS A O 1
ATOM 775 N N . ASP A 1 101 ? 20.961 25.355 48.943 1.00 31.38 101 ASP A N 1
ATOM 776 C CA . ASP A 1 101 ? 20.654 25.301 50.362 1.00 28.06 101 ASP A CA 1
ATOM 777 C C . ASP A 1 101 ? 21.832 24.594 51.025 1.00 30.44 101 ASP A C 1
ATOM 778 O O . ASP A 1 101 ? 22.135 23.447 50.699 1.00 25.55 101 ASP A O 1
ATOM 783 N N . PRO A 1 102 ? 22.509 25.266 51.969 1.00 28.28 102 PRO A N 1
ATOM 784 C CA . PRO A 1 102 ? 23.660 24.686 52.673 1.00 29.67 102 PRO A CA 1
ATOM 785 C C . PRO A 1 102 ? 23.336 23.389 53.429 1.00 29.98 102 PRO A C 1
ATOM 786 O O . PRO A 1 102 ? 24.205 22.540 53.625 1.00 31.93 102 PRO A O 1
ATOM 790 N N . GLU A 1 103 ? 22.089 23.246 53.864 1.00 28.64 103 GLU A N 1
ATOM 791 C CA . GLU A 1 103 ? 21.664 22.048 54.578 1.00 31.21 103 GLU A CA 1
ATOM 792 C C . GLU A 1 103 ? 21.109 20.999 53.614 1.00 30.34 103 GLU A C 1
ATOM 793 O O . GLU A 1 103 ? 21.470 19.820 53.685 1.00 30.15 103 GLU A O 1
ATOM 799 N N . GLY A 1 104 ? 20.239 21.448 52.712 1.00 25.72 104 GLY A N 1
ATOM 800 C CA . GLY A 1 104 ? 19.595 20.558 51.768 1.00 19.21 104 GLY A CA 1
ATOM 801 C C . GLY A 1 104 ? 20.316 20.176 50.496 1.00 18.74 104 GLY A C 1
ATOM 802 O O . GLY A 1 104 ? 19.801 19.358 49.741 1.00 22.91 104 GLY A O 1
ATOM 803 N N . MET A 1 105 ? 21.489 20.738 50.245 1.00 20.00 105 MET A N 1
ATOM 804 C CA . MET A 1 105 ? 22.227 20.414 49.030 1.00 21.74 105 MET A CA 1
ATOM 805 C C . MET A 1 105 ? 22.682 18.955 49.018 1.00 18.01 105 MET A C 1
ATOM 806 O O . MET A 1 105 ? 22.971 18.390 50.069 1.00 19.61 105 MET A O 1
ATOM 811 N N . GLY A 1 106 ? 22.750 18.362 47.827 1.00 17.08 106 GLY A N 1
ATOM 812 C CA . GLY A 1 106 ? 23.160 16.971 47.683 1.00 11.90 106 GLY A CA 1
ATOM 813 C C . GLY A 1 106 ? 24.655 16.763 47.514 1.00 17.16 106 GLY A C 1
ATOM 814 O O . GLY A 1 106 ? 25.461 17.668 47.752 1.00 21.40 106 GLY A O 1
ATOM 815 N N . ILE A 1 107 ? 25.034 15.588 47.027 1.00 13.97 107 ILE A N 1
ATOM 816 C CA . ILE A 1 107 ? 26.444 15.252 46.840 1.00 10.21 107 ILE A CA 1
ATOM 817 C C . ILE A 1 107 ? 27.218 16.186 45.922 1.00 11.15 107 ILE A C 1
ATOM 818 O O . ILE A 1 107 ? 28.322 16.613 46.260 1.00 14.70 107 ILE A O 1
ATOM 823 N N . ILE A 1 108 ? 26.658 16.497 44.759 1.00 13.66 108 ILE A N 1
ATOM 824 C CA . ILE A 1 108 ? 27.350 17.372 43.813 1.00 14.34 108 ILE A CA 1
ATOM 825 C C . ILE A 1 108 ? 27.710 18.757 44.389 1.00 10.90 108 ILE A C 1
ATOM 826 O O . ILE A 1 108 ? 28.878 19.158 44.342 1.00 14.69 108 ILE A O 1
ATOM 831 N N . PRO A 1 109 ? 26.734 19.484 44.964 1.00 11.72 109 PRO A N 1
ATOM 832 C CA . PRO A 1 109 ? 27.082 20.798 45.520 1.00 16.72 109 PRO A CA 1
ATOM 833 C C . PRO A 1 109 ? 28.197 20.689 46.560 1.00 19.63 109 PRO A C 1
ATOM 834 O O . PRO A 1 109 ? 29.164 21.460 46.532 1.00 16.36 109 PRO A O 1
ATOM 838 N N . ARG A 1 110 ? 28.084 19.698 47.447 1.00 17.85 110 ARG A N 1
ATOM 839 C CA . ARG A 1 110 ? 29.070 19.503 48.499 1.00 11.22 110 ARG A CA 1
ATOM 840 C C . ARG A 1 110 ? 30.449 19.152 47.966 1.00 14.95 110 ARG A C 1
ATOM 841 O O . ARG A 1 110 ? 31.464 19.508 48.580 1.00 17.28 110 ARG A O 1
ATOM 849 N N . ILE A 1 111 ? 30.493 18.457 46.826 1.00 17.29 111 ILE A N 1
ATOM 850 C CA . ILE A 1 111 ? 31.761 18.078 46.193 1.00 13.18 111 ILE A CA 1
ATOM 851 C C . ILE A 1 111 ? 32.461 19.318 45.633 1.00 15.02 111 ILE A C 1
ATOM 852 O O . ILE A 1 111 ? 33.675 19.492 45.796 1.00 12.34 111 ILE A O 1
ATOM 857 N N . VAL A 1 112 ? 31.690 20.126 44.906 1.00 16.74 112 VAL A N 1
ATOM 858 C CA . VAL A 1 112 ? 32.183 21.362 44.291 1.00 21.01 112 VAL A CA 1
ATOM 859 C C . VAL A 1 112 ? 32.767 22.233 45.395 1.00 22.42 112 VAL A C 1
ATOM 860 O O . VAL A 1 112 ? 33.905 22.710 45.307 1.00 25.24 112 VAL A O 1
ATOM 864 N N . GLN A 1 113 ? 31.979 22.385 46.452 1.00 21.99 113 GLN A N 1
ATOM 865 C CA . GLN A 1 113 ? 32.346 23.160 47.615 1.00 24.59 113 GLN A CA 1
ATOM 866 C C . GLN A 1 113 ? 33.696 22.698 48.143 1.00 25.40 113 GLN A C 1
ATOM 867 O O . GLN A 1 113 ? 34.614 23.507 48.301 1.00 22.60 113 GLN A O 1
ATOM 873 N N . ASP A 1 114 ? 33.844 21.391 48.356 1.00 22.38 114 ASP A N 1
ATOM 874 C CA . ASP A 1 114 ? 35.103 20.854 48.871 1.00 20.42 114 ASP A CA 1
ATOM 875 C C . ASP A 1 114 ? 36.283 20.950 47.927 1.00 16.43 114 ASP A C 1
ATOM 876 O O . ASP A 1 114 ? 37.428 21.047 48.379 1.00 14.45 114 ASP A O 1
ATOM 881 N N . ILE A 1 115 ? 36.029 20.914 46.622 1.00 16.75 115 ILE A N 1
ATOM 882 C CA . ILE A 1 115 ? 37.132 21.013 45.679 1.00 15.64 115 ILE A CA 1
ATOM 883 C C . ILE A 1 115 ? 37.717 22.415 45.763 1.00 16.17 115 ILE A C 1
ATOM 884 O O . ILE A 1 115 ? 38.905 22.585 46.024 1.00 14.13 115 ILE A O 1
ATOM 889 N N . PHE A 1 116 ? 36.871 23.424 45.605 1.00 20.82 116 PHE A N 1
ATOM 890 C CA . PHE A 1 116 ? 37.352 24.797 45.672 1.00 21.16 116 PHE A CA 1
ATOM 891 C C . PHE A 1 116 ? 37.979 25.136 47.019 1.00 17.57 116 PHE A C 1
ATOM 892 O O . PHE A 1 116 ? 39.077 25.686 47.056 1.00 21.69 116 PHE A O 1
ATOM 900 N N . ASN A 1 117 ? 37.345 24.721 48.115 1.00 21.21 117 ASN A N 1
ATOM 901 C CA . ASN A 1 117 ? 37.877 24.993 49.455 1.00 19.50 117 ASN A CA 1
ATOM 902 C C . ASN A 1 117 ? 39.278 24.442 49.615 1.00 22.40 117 ASN A C 1
ATOM 903 O O . ASN A 1 117 ? 40.145 25.082 50.227 1.00 18.37 117 ASN A O 1
ATOM 908 N N . TYR A 1 118 ? 39.501 23.261 49.047 1.00 26.32 118 TYR A N 1
ATOM 909 C CA . TYR A 1 118 ? 40.804 22.615 49.093 1.00 25.76 118 TYR A CA 1
ATOM 910 C C . TYR A 1 118 ? 41.779 23.484 48.303 1.00 25.00 118 TYR A C 1
ATOM 911 O O . TYR A 1 118 ? 42.874 23.790 48.772 1.00 25.28 118 TYR A O 1
ATOM 920 N N . ILE A 1 119 ? 41.355 23.891 47.110 1.00 28.93 119 ILE A N 1
ATOM 921 C CA . ILE A 1 119 ? 42.154 24.732 46.217 1.00 29.72 119 ILE A CA 1
ATOM 922 C C . ILE A 1 119 ? 42.594 26.009 46.935 1.00 31.83 119 ILE A C 1
ATOM 923 O O . ILE A 1 119 ? 43.769 26.378 46.892 1.00 34.27 119 ILE A O 1
ATOM 928 N N . TYR A 1 120 ? 41.648 26.650 47.619 1.00 28.79 120 TYR A N 1
ATOM 929 C CA . TYR A 1 120 ? 41.903 27.880 48.360 1.00 27.59 120 TYR A CA 1
ATOM 930 C C . TYR A 1 120 ? 42.960 27.691 49.444 1.00 32.31 120 TYR A C 1
ATOM 931 O O . TYR A 1 120 ? 43.700 28.623 49.761 1.00 31.00 120 TYR A O 1
ATOM 940 N N . SER A 1 121 ? 43.003 26.495 50.032 1.00 34.79 121 SER A N 1
ATOM 941 C CA . SER A 1 121 ? 43.970 26.185 51.079 1.00 36.54 121 SER A CA 1
ATOM 942 C C . SER A 1 121 ? 45.312 25.778 50.490 1.00 41.76 121 SER A C 1
ATOM 943 O O . SER A 1 121 ? 46.286 25.592 51.223 1.00 45.88 121 SER A O 1
ATOM 946 N N . MET A 1 122 ? 45.349 25.595 49.173 1.00 46.81 122 MET A N 1
ATOM 947 C CA . MET A 1 122 ? 46.583 25.245 48.486 1.00 52.92 122 MET A CA 1
ATOM 948 C C . MET A 1 122 ? 47.174 26.575 48.057 1.00 59.49 122 MET A C 1
ATOM 949 O O . MET A 1 122 ? 48.087 27.089 48.699 1.00 61.40 122 MET A O 1
ATOM 954 N N . ASP A 1 123 ? 46.633 27.113 46.962 1.00 65.29 123 ASP A N 1
ATOM 955 C CA . ASP A 1 123 ? 47.021 28.397 46.372 1.00 69.30 123 ASP A CA 1
ATOM 956 C C . ASP A 1 123 ? 48.485 28.860 46.423 1.00 71.88 123 ASP A C 1
ATOM 957 O O . ASP A 1 123 ? 48.785 30.010 46.089 1.00 72.01 123 ASP A O 1
ATOM 962 N N . GLU A 1 124 ? 49.397 27.972 46.795 1.00 70.55 124 GLU A N 1
ATOM 963 C CA . GLU A 1 124 ? 50.796 28.344 46.876 1.00 71.19 124 GLU A CA 1
ATOM 964 C C . GLU A 1 124 ? 51.544 28.057 45.582 1.00 69.44 124 GLU A C 1
ATOM 965 O O . GLU A 1 124 ? 51.632 28.922 44.716 1.00 68.67 124 GLU A O 1
ATOM 971 N N . ASN A 1 125 ? 52.016 26.827 45.418 1.00 69.07 125 ASN A N 1
ATOM 972 C CA . ASN A 1 125 ? 52.765 26.450 44.223 1.00 66.78 125 ASN A CA 1
ATOM 973 C C . ASN A 1 125 ? 51.937 25.666 43.210 1.00 63.93 125 ASN A C 1
ATOM 974 O O . ASN A 1 125 ? 52.404 25.383 42.110 1.00 63.29 125 ASN A O 1
ATOM 979 N N . LEU A 1 126 ? 50.711 25.318 43.582 1.00 60.50 126 LEU A N 1
ATOM 980 C CA . LEU A 1 126 ? 49.835 24.556 42.704 1.00 59.48 126 LEU A CA 1
ATOM 981 C C . LEU A 1 126 ? 48.940 25.421 41.819 1.00 58.79 126 LEU A C 1
ATOM 982 O O . LEU A 1 126 ? 48.303 26.364 42.292 1.00 57.35 126 LEU A O 1
ATOM 987 N N . GLU A 1 127 ? 48.909 25.091 40.532 1.00 57.07 127 GLU A N 1
ATOM 988 C CA . GLU A 1 127 ? 48.091 25.795 39.552 1.00 54.54 127 GLU A CA 1
ATOM 989 C C . GLU A 1 127 ? 46.974 24.840 39.133 1.00 49.10 127 GLU A C 1
ATOM 990 O O . GLU A 1 127 ? 47.233 23.804 38.513 1.00 47.44 127 GLU A O 1
ATOM 996 N N . PHE A 1 128 ? 45.741 25.179 39.493 1.00 42.13 128 PHE A N 1
ATOM 997 C CA . PHE A 1 128 ? 44.595 24.339 39.176 1.00 35.93 128 PHE A CA 1
ATOM 998 C C . PHE A 1 128 ? 43.832 24.760 37.930 1.00 36.65 128 PHE A C 1
ATOM 999 O O . PHE A 1 128 ? 43.910 25.910 37.488 1.00 34.99 128 PHE A O 1
ATOM 1007 N N . HIS A 1 129 ? 43.117 23.797 37.356 1.00 34.75 129 HIS A N 1
ATOM 1008 C CA . HIS A 1 129 ? 42.296 24.004 36.171 1.00 35.96 129 HIS A CA 1
ATOM 1009 C C . HIS A 1 129 ? 41.147 23.013 36.234 1.00 34.86 129 HIS A C 1
ATOM 1010 O O . HIS A 1 129 ? 41.363 21.803 36.158 1.00 36.11 129 HIS A O 1
ATOM 1017 N N . ILE A 1 130 ? 39.939 23.532 36.433 1.00 31.78 130 ILE A N 1
ATOM 1018 C CA . ILE A 1 130 ? 38.744 22.702 36.534 1.00 28.95 130 ILE A CA 1
ATOM 1019 C C . ILE A 1 130 ? 37.861 22.873 35.302 1.00 28.20 130 ILE A C 1
ATOM 1020 O O . ILE A 1 130 ? 37.537 24.001 34.905 1.00 24.19 130 ILE A O 1
ATOM 1025 N N . LYS A 1 131 ? 37.472 21.754 34.702 1.00 21.53 131 LYS A N 1
ATOM 1026 C CA . LYS A 1 131 ? 36.619 21.774 33.521 1.00 19.76 131 LYS A CA 1
ATOM 1027 C C . LYS A 1 131 ? 35.463 20.844 33.820 1.00 21.04 131 LYS A C 1
ATOM 1028 O O . LYS A 1 131 ? 35.653 19.797 34.445 1.00 22.67 131 LYS A O 1
ATOM 1034 N N . VAL A 1 132 ? 34.264 21.227 33.402 1.00 19.11 132 VAL A N 1
ATOM 1035 C CA . VAL A 1 132 ? 33.088 20.403 33.635 1.00 16.26 132 VAL A CA 1
ATOM 1036 C C . VAL A 1 132 ? 32.397 20.082 32.318 1.00 18.73 132 VAL A C 1
ATOM 1037 O O . VAL A 1 132 ? 32.614 20.762 31.305 1.00 17.00 132 VAL A O 1
ATOM 1041 N N . SER A 1 133 ? 31.609 19.014 32.332 1.00 12.16 133 SER A N 1
ATOM 1042 C CA . SER A 1 133 ? 30.826 18.584 31.181 1.00 13.25 133 SER A CA 1
ATOM 1043 C C . SER A 1 133 ? 29.528 18.077 31.776 1.00 14.04 133 SER A C 1
ATOM 1044 O O . SER A 1 133 ? 29.515 17.561 32.894 1.00 17.54 133 SER A O 1
ATOM 1047 N N . TYR A 1 134 ? 28.430 18.255 31.061 1.00 11.03 134 TYR A N 1
ATOM 1048 C CA . TYR A 1 134 ? 27.136 17.824 31.556 1.00 12.85 134 TYR A CA 1
ATOM 1049 C C . TYR A 1 134 ? 26.373 17.295 30.360 1.00 18.12 134 TYR A C 1
ATOM 1050 O O . TYR A 1 134 ? 26.088 18.046 29.421 1.00 16.78 134 TYR A O 1
ATOM 1059 N N . PHE A 1 135 ? 26.082 15.997 30.369 1.00 13.11 135 PHE A N 1
ATOM 1060 C CA . PHE A 1 135 ? 25.353 15.373 29.266 1.00 13.25 135 PHE A CA 1
ATOM 1061 C C . PHE A 1 135 ? 24.382 14.315 29.762 1.00 14.67 135 PHE A C 1
ATOM 1062 O O . PHE A 1 135 ? 24.442 13.903 30.923 1.00 14.58 135 PHE A O 1
ATOM 1070 N N . GLU A 1 136 ? 23.458 13.910 28.902 1.00 10.93 136 GLU A N 1
ATOM 1071 C CA . GLU A 1 136 ? 22.470 12.910 29.275 1.00 13.14 136 GLU A CA 1
ATOM 1072 C C . GLU A 1 136 ? 22.416 11.767 28.261 1.00 17.53 136 GLU A C 1
ATOM 1073 O O . GLU A 1 136 ? 22.786 11.927 27.093 1.00 14.85 136 GLU A O 1
ATOM 1079 N N . ILE A 1 137 ? 21.986 10.603 28.726 1.00 19.06 137 ILE A N 1
ATOM 1080 C CA . ILE A 1 137 ? 21.839 9.447 27.851 1.00 16.30 137 ILE A CA 1
ATOM 1081 C C . ILE A 1 137 ? 20.386 9.028 27.889 1.00 18.31 137 ILE A C 1
ATOM 1082 O O . ILE A 1 137 ? 19.834 8.732 28.963 1.00 20.25 137 ILE A O 1
ATOM 1087 N N . TYR A 1 138 ? 19.756 9.076 26.721 1.00 21.61 138 TYR A N 1
ATOM 1088 C CA . TYR A 1 138 ? 18.361 8.691 26.550 1.00 24.95 138 TYR A CA 1
ATOM 1089 C C . TYR A 1 138 ? 18.325 7.770 25.329 1.00 27.84 138 TYR A C 1
ATOM 1090 O O . TYR A 1 138 ? 18.850 8.117 24.270 1.00 28.01 138 TYR A O 1
ATOM 1099 N N . LEU A 1 139 ? 17.770 6.572 25.498 1.00 30.98 139 LEU A N 1
ATOM 1100 C CA . LEU A 1 139 ? 17.694 5.594 24.407 1.00 30.90 139 LEU A CA 1
ATOM 1101 C C . LEU A 1 139 ? 19.083 5.285 23.840 1.00 29.72 139 LEU A C 1
ATOM 1102 O O . LEU A 1 139 ? 19.262 5.103 22.637 1.00 35.18 139 LEU A O 1
ATOM 1107 N N . ASP A 1 140 ? 20.063 5.236 24.735 1.00 27.04 140 ASP A N 1
ATOM 1108 C CA . ASP A 1 140 ? 21.455 4.961 24.391 1.00 31.21 140 ASP A CA 1
ATOM 1109 C C . ASP A 1 140 ? 22.027 5.982 23.403 1.00 29.66 140 ASP A C 1
ATOM 1110 O O . ASP A 1 140 ? 22.922 5.672 22.619 1.00 29.37 140 ASP A O 1
ATOM 1115 N N . LYS A 1 141 ? 21.498 7.202 23.459 1.00 30.27 141 LYS A N 1
ATOM 1116 C CA . LYS A 1 141 ? 21.952 8.310 22.618 1.00 26.18 141 LYS A CA 1
ATOM 1117 C C . LYS A 1 141 ? 22.409 9.411 23.581 1.00 23.10 141 LYS A C 1
ATOM 1118 O O . LYS A 1 141 ? 21.754 9.661 24.603 1.00 19.12 141 LYS A O 1
ATOM 1124 N N . ILE A 1 142 ? 23.534 10.047 23.269 1.00 18.65 142 ILE A N 1
ATOM 1125 C CA . ILE A 1 142 ? 24.092 11.106 24.104 1.00 17.03 142 ILE A CA 1
ATOM 1126 C C . ILE A 1 142 ? 23.762 12.520 23.611 1.00 18.86 142 ILE A C 1
ATOM 1127 O O . ILE A 1 142 ? 23.986 12.844 22.439 1.00 20.10 142 ILE A O 1
ATOM 1132 N N . ARG A 1 143 ? 23.229 13.351 24.501 1.00 18.90 143 ARG A N 1
ATOM 1133 C CA . ARG A 1 143 ? 22.940 14.746 24.169 1.00 15.30 143 ARG A CA 1
ATOM 1134 C C . ARG A 1 143 ? 23.674 15.674 25.144 1.00 15.46 143 ARG A C 1
ATOM 1135 O O . ARG A 1 143 ? 23.717 15.425 26.353 1.00 15.14 143 ARG A O 1
ATOM 1143 N N . ASP A 1 144 ? 24.287 16.717 24.601 1.00 13.90 144 ASP A N 1
ATOM 1144 C CA . ASP A 1 144 ? 25.011 17.703 25.391 1.00 15.65 144 ASP A CA 1
ATOM 1145 C C . ASP A 1 144 ? 23.991 18.610 26.072 1.00 16.11 144 ASP A C 1
ATOM 1146 O O . ASP A 1 144 ? 23.173 19.248 25.406 1.00 16.77 144 ASP A O 1
ATOM 1151 N N . LEU A 1 145 ? 24.038 18.676 27.397 1.00 17.16 145 LEU A N 1
ATOM 1152 C CA . LEU A 1 145 ? 23.099 19.524 28.125 1.00 18.52 145 LEU A CA 1
ATOM 1153 C C . LEU A 1 145 ? 23.554 20.988 28.136 1.00 15.39 145 LEU A C 1
ATOM 1154 O O . LEU A 1 145 ? 22.810 21.871 28.544 1.00 16.59 145 LEU A O 1
ATOM 1159 N N . LEU A 1 146 ? 24.791 21.218 27.713 1.00 15.41 146 LEU A N 1
ATOM 1160 C CA . LEU A 1 146 ? 25.359 22.559 27.637 1.00 17.27 146 LEU A CA 1
ATOM 1161 C C . LEU A 1 146 ? 25.231 23.132 26.224 1.00 21.65 146 LEU A C 1
ATOM 1162 O O . LEU A 1 146 ? 25.521 24.311 25.996 1.00 31.07 146 LEU A O 1
ATOM 1167 N N . ASP A 1 147 ? 24.833 22.288 25.277 1.00 19.24 147 ASP A N 1
ATOM 1168 C CA . ASP A 1 147 ? 24.643 22.696 23.887 1.00 15.52 147 ASP A CA 1
ATOM 1169 C C . ASP A 1 147 ? 23.648 21.727 23.276 1.00 15.88 147 ASP A C 1
ATOM 1170 O O . ASP A 1 147 ? 24.029 20.644 22.845 1.00 17.89 147 ASP A O 1
ATOM 1175 N N . VAL A 1 148 ? 22.392 22.152 23.175 1.00 16.96 148 VAL A N 1
ATOM 1176 C CA . VAL A 1 148 ? 21.330 21.309 22.632 1.00 18.93 148 VAL A CA 1
ATOM 1177 C C . VAL A 1 148 ? 21.421 20.944 21.150 1.00 21.57 148 VAL A C 1
ATOM 1178 O O . VAL A 1 148 ? 20.587 20.184 20.656 1.00 22.67 148 VAL A O 1
ATOM 1182 N N . SER A 1 149 ? 22.403 21.501 20.439 1.00 21.12 149 SER A N 1
ATOM 1183 C CA . SER A 1 149 ? 22.601 21.170 19.027 1.00 20.71 149 SER A CA 1
ATOM 1184 C C . SER A 1 149 ? 23.425 19.878 18.939 1.00 22.62 149 SER A C 1
ATOM 1185 O O . SER A 1 149 ? 23.344 19.148 17.948 1.00 24.04 149 SER A O 1
ATOM 1188 N N . LYS A 1 150 ? 24.230 19.624 19.973 1.00 23.71 150 LYS A N 1
ATOM 1189 C CA . LYS A 1 150 ? 25.082 18.436 20.045 1.00 24.89 150 LYS A CA 1
ATOM 1190 C C . LYS A 1 150 ? 24.239 17.238 20.493 1.00 24.08 150 LYS A C 1
ATOM 1191 O O . LYS A 1 150 ? 24.190 16.895 21.675 1.00 17.69 150 LYS A O 1
ATOM 1197 N N . THR A 1 151 ? 23.552 16.629 19.540 1.00 23.00 151 THR A N 1
ATOM 1198 C CA . THR A 1 151 ? 22.701 15.490 19.814 1.00 22.89 151 THR A CA 1
ATOM 1199 C C . THR A 1 151 ? 23.309 14.205 19.234 1.00 23.88 151 THR A C 1
ATOM 1200 O O . THR A 1 151 ? 24.124 14.253 18.306 1.00 23.65 151 THR A O 1
ATOM 1204 N 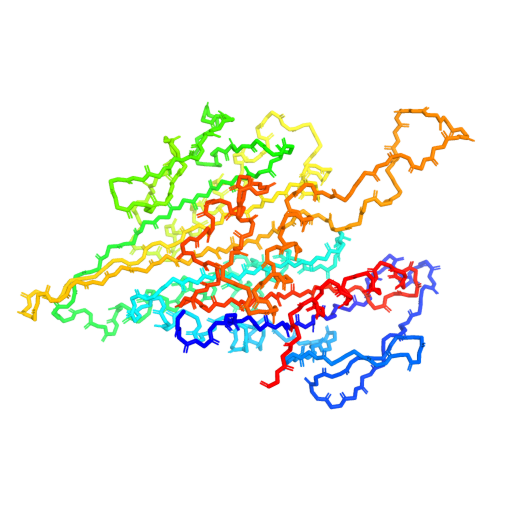N . ASN A 1 152 ? 22.948 13.069 19.822 1.00 22.58 152 ASN A N 1
ATOM 1205 C CA . ASN A 1 152 ? 23.439 11.761 19.387 1.00 21.09 152 ASN A CA 1
ATOM 1206 C C . ASN A 1 152 ? 24.941 11.744 19.172 1.00 16.49 152 ASN A C 1
ATOM 1207 O O . ASN A 1 152 ? 25.422 11.356 18.104 1.00 20.46 152 ASN A O 1
ATOM 1212 N N . LEU A 1 153 ? 25.678 12.170 20.191 1.00 15.77 153 LEU A N 1
ATOM 1213 C CA . LEU A 1 153 ? 27.134 12.212 20.132 1.00 17.87 153 LEU A CA 1
ATOM 1214 C C . LEU A 1 153 ? 27.697 10.798 20.245 1.00 23.73 153 LEU A C 1
ATOM 1215 O O . LEU A 1 153 ? 27.017 9.889 20.734 1.00 20.34 153 LEU A O 1
ATOM 1220 N N . SER A 1 154 ? 28.955 10.632 19.849 1.00 25.57 154 SER A N 1
ATOM 1221 C CA . SER A 1 154 ? 29.596 9.326 19.878 1.00 29.82 154 SER A CA 1
ATOM 1222 C C . SER A 1 154 ? 30.845 9.274 20.748 1.00 29.38 154 SER A C 1
ATOM 1223 O O . SER A 1 154 ? 31.592 10.251 20.856 1.00 28.75 154 SER A O 1
ATOM 1226 N N . VAL A 1 155 ? 31.086 8.107 21.336 1.00 26.15 155 VAL A N 1
ATOM 1227 C CA . VAL A 1 155 ? 32.236 7.899 22.205 1.00 26.85 155 VAL A CA 1
ATOM 1228 C C . VAL A 1 155 ? 33.445 7.508 21.378 1.00 29.85 155 VAL A C 1
ATOM 1229 O O . VAL A 1 155 ? 33.346 6.711 20.445 1.00 33.27 155 VAL A O 1
ATOM 1233 N N . HIS A 1 156 ? 34.589 8.079 21.719 1.00 35.39 156 HIS A N 1
ATOM 1234 C CA . HIS A 1 156 ? 35.830 7.796 21.019 1.00 38.82 156 HIS A CA 1
ATOM 1235 C C . HIS A 1 156 ? 36.950 7.669 22.037 1.00 43.16 156 HIS A C 1
ATOM 1236 O O . HIS A 1 156 ? 36.833 8.134 23.170 1.00 41.91 156 HIS A O 1
ATOM 1243 N N . GLU A 1 157 ? 38.016 6.992 21.642 1.00 49.15 157 GLU A N 1
ATOM 1244 C CA . GLU A 1 157 ? 39.166 6.818 22.509 1.00 53.82 157 GLU A CA 1
ATOM 1245 C C . GLU A 1 157 ? 40.274 7.650 21.884 1.00 54.71 157 GLU A C 1
ATOM 1246 O O . GLU A 1 157 ? 40.402 7.692 20.660 1.00 53.47 157 GLU A O 1
ATOM 1252 N N . ASP A 1 158 ? 41.017 8.373 22.715 1.00 58.22 158 ASP A N 1
ATOM 1253 C CA . ASP A 1 158 ? 42.096 9.221 22.226 1.00 62.69 158 ASP A CA 1
ATOM 1254 C C . ASP A 1 158 ? 43.401 8.459 22.011 1.00 65.69 158 ASP A C 1
ATOM 1255 O O . ASP A 1 158 ? 43.465 7.241 22.204 1.00 67.79 158 ASP A O 1
ATOM 1260 N N . LYS A 1 159 ? 44.444 9.209 21.668 1.00 67.36 159 LYS A N 1
ATOM 1261 C CA . LYS A 1 159 ? 45.777 8.673 21.427 1.00 69.10 159 LYS A CA 1
ATOM 1262 C C . LYS A 1 159 ? 46.222 7.723 22.540 1.00 70.27 159 LYS A C 1
ATOM 1263 O O . LYS A 1 159 ? 46.844 6.692 22.278 1.00 71.76 159 LYS A O 1
ATOM 1269 N N . ASN A 1 160 ? 45.875 8.062 23.777 1.00 70.39 160 ASN A N 1
ATOM 1270 C CA . ASN A 1 160 ? 46.246 7.240 24.924 1.00 71.20 160 ASN A CA 1
ATOM 1271 C C . ASN A 1 160 ? 45.091 6.451 25.544 1.00 68.83 160 ASN A C 1
ATOM 1272 O O . ASN A 1 160 ? 44.943 6.415 26.765 1.00 69.25 160 ASN A O 1
ATOM 1277 N N . ARG A 1 161 ? 44.253 5.861 24.693 1.00 67.28 161 ARG A N 1
ATOM 1278 C CA . ARG A 1 161 ? 43.113 5.034 25.109 1.00 65.78 161 ARG A CA 1
ATOM 1279 C C . ARG A 1 161 ? 41.976 5.711 25.886 1.00 60.97 161 ARG A C 1
ATOM 1280 O O . ARG A 1 161 ? 40.853 5.205 25.906 1.00 62.56 161 ARG A O 1
ATOM 1288 N N . VAL A 1 162 ? 42.258 6.840 26.527 1.00 53.86 162 VAL A N 1
ATOM 1289 C CA . VAL A 1 162 ? 41.246 7.555 27.300 1.00 46.05 162 VAL A CA 1
ATOM 1290 C C . VAL A 1 162 ? 40.020 7.882 26.454 1.00 40.71 162 VAL A C 1
ATOM 1291 O O . VAL A 1 162 ? 40.134 8.506 25.400 1.00 40.89 162 VAL A O 1
ATOM 1295 N N . PRO A 1 163 ? 38.835 7.421 26.886 1.00 35.90 163 PRO A N 1
ATOM 1296 C CA . PRO A 1 163 ? 37.596 7.682 26.147 1.00 34.50 163 PRO A CA 1
ATOM 1297 C C . PRO A 1 163 ? 37.122 9.132 26.302 1.00 32.32 163 PRO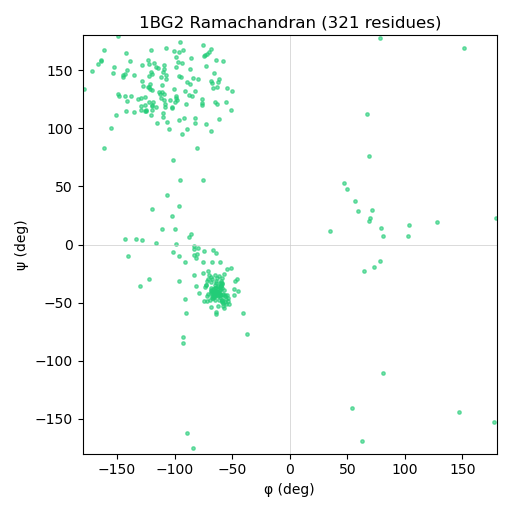 A C 1
ATOM 1298 O O . PRO A 1 163 ? 37.566 9.852 27.201 1.00 31.45 163 PRO A O 1
ATOM 1302 N N . TYR A 1 164 ? 36.231 9.554 25.410 1.00 28.72 164 TYR A N 1
ATOM 1303 C CA . TYR A 1 164 ? 35.677 10.902 25.438 1.00 30.67 164 TYR A CA 1
ATOM 1304 C C . TYR A 1 164 ? 34.461 10.985 24.526 1.00 29.70 164 TYR A C 1
ATOM 1305 O O . TYR A 1 164 ? 34.323 10.207 23.577 1.00 28.92 164 TYR A O 1
ATOM 1314 N N . VAL A 1 165 ? 33.577 11.931 24.815 1.00 27.56 165 VAL A N 1
ATOM 1315 C CA . VAL A 1 165 ? 32.383 12.119 24.008 1.00 24.19 165 VAL A CA 1
ATOM 1316 C C . VAL A 1 165 ? 32.742 13.160 22.948 1.00 30.80 165 VAL A C 1
ATOM 1317 O O . VAL A 1 165 ? 32.973 14.331 23.267 1.00 30.33 165 VAL A O 1
ATOM 1321 N N . LYS A 1 166 ? 32.857 12.704 21.702 1.00 29.07 166 LYS A N 1
ATOM 1322 C CA . LYS A 1 166 ? 33.210 13.553 20.564 1.00 29.33 166 LYS A CA 1
ATOM 1323 C C . LYS A 1 166 ? 32.344 14.818 20.437 1.00 25.65 166 LYS A C 1
ATOM 1324 O O . LYS A 1 166 ? 31.135 14.740 20.212 1.00 21.65 166 LYS A O 1
ATOM 1330 N N . GLY A 1 167 ? 32.977 15.977 20.589 1.00 24.04 167 GLY A N 1
ATOM 1331 C CA . GLY A 1 167 ? 32.262 17.232 20.470 1.00 25.40 167 GLY A CA 1
ATOM 1332 C C . GLY A 1 167 ? 31.455 17.662 21.679 1.00 25.09 167 GLY A C 1
ATOM 1333 O O . GLY A 1 167 ? 30.615 18.559 21.571 1.00 31.04 167 GLY A O 1
ATOM 1334 N N . CYS A 1 168 ? 31.690 17.042 22.831 1.00 24.35 168 CYS A N 1
ATOM 1335 C CA . CYS A 1 168 ? 30.949 17.421 24.027 1.00 23.50 168 CYS A CA 1
ATOM 1336 C C . CYS A 1 168 ? 31.590 18.646 24.666 1.00 21.29 168 CYS A C 1
ATOM 1337 O O . CYS A 1 168 ? 32.812 18.714 24.849 1.00 20.60 168 CYS A O 1
ATOM 1340 N N . THR A 1 169 ? 30.752 19.621 24.986 1.00 23.60 169 THR A N 1
ATOM 1341 C CA . THR A 1 169 ? 31.204 20.854 25.606 1.00 22.27 169 THR A CA 1
ATOM 1342 C C . THR A 1 169 ? 32.000 20.593 26.879 1.00 23.96 169 THR A C 1
ATOM 1343 O O . THR A 1 169 ? 31.635 19.737 27.695 1.00 26.57 169 THR A O 1
ATOM 1347 N N . GLU A 1 170 ? 33.120 21.290 27.005 1.00 21.22 170 GLU A N 1
ATOM 1348 C CA . GLU A 1 170 ? 33.972 21.190 28.179 1.00 25.77 170 GLU A CA 1
ATOM 1349 C C . GLU A 1 170 ? 34.106 22.635 28.631 1.00 27.65 170 GLU A C 1
ATOM 1350 O O . GLU A 1 170 ? 34.661 23.457 27.908 1.00 30.68 170 GLU A O 1
ATOM 1356 N N . ARG A 1 171 ? 33.577 22.954 29.807 1.00 24.27 171 ARG A N 1
ATOM 1357 C CA . ARG A 1 171 ? 33.605 24.326 30.302 1.00 21.46 171 ARG A CA 1
ATOM 1358 C C . ARG A 1 171 ? 34.510 24.549 31.512 1.00 22.59 171 ARG A C 1
ATOM 1359 O O . ARG A 1 171 ? 34.401 23.856 32.521 1.00 24.90 171 ARG A O 1
ATOM 1367 N N . PHE A 1 172 ? 35.421 25.509 31.399 1.00 27.29 172 PHE A N 1
ATOM 1368 C CA . PHE A 1 172 ? 36.333 25.842 32.490 1.00 24.59 172 PHE A CA 1
ATOM 1369 C C . PHE A 1 172 ? 35.613 26.647 33.563 1.00 24.48 172 PHE A C 1
ATOM 1370 O O . PHE A 1 172 ? 35.100 27.734 33.299 1.00 26.02 172 PHE A O 1
ATOM 1378 N N . VAL A 1 173 ? 35.573 26.114 34.774 1.00 25.95 173 VAL A N 1
ATOM 1379 C CA . VAL A 1 173 ? 34.920 26.806 35.868 1.00 23.43 173 VAL A CA 1
ATOM 1380 C C . VAL A 1 173 ? 35.972 27.307 36.852 1.00 25.49 173 VAL A C 1
ATOM 1381 O O . VAL A 1 173 ? 37.060 26.729 36.961 1.00 23.96 173 VAL A O 1
ATOM 1385 N N . CYS A 1 174 ? 35.659 28.401 37.541 1.00 25.74 174 CYS A N 1
ATOM 1386 C CA . CYS A 1 174 ? 36.598 28.989 38.485 1.00 27.64 174 CYS A CA 1
ATOM 1387 C C . CYS A 1 174 ? 36.010 29.230 39.866 1.00 24.90 174 CYS A C 1
ATOM 1388 O O . CYS A 1 174 ? 36.687 29.764 40.742 1.00 29.03 174 CYS A O 1
ATOM 1391 N N . SER A 1 175 ? 34.770 28.818 40.084 1.00 21.12 175 SER A N 1
ATOM 1392 C CA . SER A 1 175 ? 34.157 29.028 41.384 1.00 24.70 175 SER A CA 1
ATOM 1393 C C . SER A 1 175 ? 32.929 28.154 41.540 1.00 23.96 175 SER A C 1
ATOM 1394 O O . SER A 1 175 ? 32.333 27.732 40.549 1.00 27.50 175 SER A O 1
ATOM 1397 N N . PRO A 1 176 ? 32.520 27.888 42.788 1.00 22.22 176 PRO A N 1
ATOM 1398 C CA . PRO A 1 176 ? 31.341 27.060 43.040 1.00 22.98 176 PRO A CA 1
ATOM 1399 C C . PRO A 1 176 ? 30.139 27.618 42.304 1.00 24.40 176 PRO A C 1
ATOM 1400 O O . PRO A 1 176 ? 29.395 26.875 41.668 1.00 24.91 176 PRO A O 1
ATOM 1404 N N . ASP A 1 177 ? 29.974 28.935 42.358 1.00 25.17 177 ASP A N 1
ATOM 1405 C CA . ASP A 1 177 ? 28.851 29.582 41.688 1.00 20.98 177 ASP A CA 1
ATOM 1406 C C . ASP A 1 177 ? 28.834 29.328 40.185 1.00 13.61 177 ASP A C 1
ATOM 1407 O O . ASP A 1 177 ? 27.770 29.147 39.606 1.00 14.61 177 ASP A O 1
ATOM 1412 N N . GLU A 1 178 ? 30.001 29.300 39.553 1.00 15.21 178 GLU A N 1
ATOM 1413 C CA . GLU A 1 178 ? 30.057 29.031 38.113 1.00 22.50 178 GLU A CA 1
ATOM 1414 C C . GLU A 1 178 ? 29.566 27.618 37.828 1.00 22.55 178 GLU A C 1
ATOM 1415 O O . GLU A 1 178 ? 28.836 27.392 36.864 1.00 24.39 178 GLU A O 1
ATOM 1421 N N . VAL A 1 179 ? 29.954 26.676 38.686 1.00 21.53 179 VAL A N 1
ATOM 1422 C CA . VAL A 1 179 ? 29.550 25.287 38.515 1.00 16.06 179 VAL A CA 1
ATOM 1423 C C . VAL A 1 179 ? 28.048 25.123 38.704 1.00 19.66 179 VAL A C 1
ATOM 1424 O O . VAL A 1 179 ? 27.395 24.444 37.906 1.00 16.30 179 VAL A O 1
ATOM 1428 N N . MET A 1 180 ? 27.491 25.750 39.741 1.00 14.57 180 MET A N 1
ATOM 1429 C CA . MET A 1 180 ? 26.056 25.635 39.985 1.00 18.13 180 MET A CA 1
ATOM 1430 C C . MET A 1 180 ? 25.278 26.270 38.846 1.00 21.61 180 MET A C 1
ATOM 1431 O O . MET A 1 180 ? 24.197 25.805 38.502 1.00 25.13 180 MET A O 1
ATOM 1436 N N . ASP A 1 181 ? 25.813 27.348 38.278 1.00 26.17 181 ASP A N 1
ATOM 1437 C CA . ASP A 1 181 ? 25.164 28.012 37.147 1.00 25.11 181 ASP A CA 1
ATOM 1438 C C . ASP A 1 181 ? 25.166 27.038 35.972 1.00 20.81 181 ASP A C 1
ATOM 1439 O O . ASP A 1 181 ? 24.194 26.966 35.219 1.00 19.17 181 ASP A O 1
ATOM 1444 N N . THR A 1 182 ? 26.274 26.315 35.808 1.00 20.78 182 THR A N 1
ATOM 1445 C CA . THR A 1 182 ? 26.400 25.330 34.735 1.00 20.35 182 THR A CA 1
ATOM 1446 C C . THR A 1 182 ? 25.344 24.240 34.916 1.00 20.76 182 THR A C 1
ATOM 1447 O O . THR A 1 182 ? 24.604 23.916 33.980 1.00 20.51 182 THR A O 1
ATOM 1451 N N . ILE A 1 183 ? 25.229 23.719 36.135 1.00 20.25 183 ILE A N 1
ATOM 1452 C CA . ILE A 1 183 ? 24.240 22.685 36.413 1.00 16.26 183 ILE A CA 1
ATOM 1453 C C . ILE A 1 183 ? 22.853 23.235 36.146 1.00 15.74 183 ILE A C 1
ATOM 1454 O O . ILE A 1 183 ? 22.021 22.560 35.542 1.00 13.37 183 ILE A O 1
ATOM 1459 N N . ASP A 1 184 ? 22.616 24.479 36.557 1.00 18.33 184 ASP A N 1
ATOM 1460 C CA . ASP A 1 184 ? 21.318 25.104 36.345 1.00 17.22 184 ASP A CA 1
ATOM 1461 C C . ASP A 1 184 ? 21.019 25.272 34.863 1.00 11.05 184 ASP A C 1
ATOM 1462 O O . ASP A 1 184 ? 19.880 25.085 34.431 1.00 15.04 184 ASP A O 1
ATOM 1467 N N . GLU A 1 185 ? 22.039 25.597 34.076 1.00 14.17 185 GLU A N 1
ATOM 1468 C CA . GLU A 1 185 ? 21.833 25.751 32.635 1.00 17.46 185 GLU A CA 1
ATOM 1469 C C . GLU A 1 185 ? 21.504 24.388 32.028 1.00 16.20 185 GLU A C 1
ATOM 1470 O O . GLU A 1 185 ? 20.569 24.263 31.233 1.00 17.71 185 GLU A O 1
ATOM 1476 N N . GLY A 1 186 ? 22.273 23.371 32.410 1.00 15.43 186 GLY A N 1
ATOM 1477 C CA . GLY A 1 186 ? 22.029 22.031 31.899 1.00 14.44 186 GLY A CA 1
ATOM 1478 C C . GLY A 1 186 ? 20.607 21.603 32.194 1.00 11.24 186 GLY A C 1
ATOM 1479 O O . GLY A 1 186 ? 19.902 21.086 31.325 1.00 15.47 186 GLY A O 1
ATOM 1480 N N . LYS A 1 187 ? 20.156 21.875 33.412 1.00 13.68 187 LYS A N 1
ATOM 1481 C CA . LYS A 1 187 ? 18.805 21.518 33.817 1.00 12.07 187 LYS A CA 1
ATOM 1482 C C . LYS A 1 187 ? 17.745 22.253 33.007 1.00 18.99 187 LYS A C 1
ATOM 1483 O O . LYS A 1 187 ? 16.659 21.715 32.767 1.00 17.21 187 LYS A O 1
ATOM 1489 N N . SER A 1 188 ? 18.035 23.487 32.592 1.00 19.60 188 SER A N 1
ATOM 1490 C CA . SER A 1 188 ? 17.066 24.227 31.785 1.00 17.07 188 SER A CA 1
ATOM 1491 C C . SER A 1 188 ? 17.132 23.745 30.343 1.00 4.94 188 SER A C 1
ATOM 1492 O O . SER A 1 188 ? 16.105 23.513 29.721 1.00 12.26 188 SER A O 1
ATOM 1495 N N . ASN A 1 189 ? 18.343 23.525 29.847 1.00 7.54 189 ASN A N 1
ATOM 1496 C CA . ASN A 1 189 ? 18.537 23.049 28.487 1.00 9.91 189 ASN A CA 1
ATOM 1497 C C . ASN A 1 189 ? 17.858 21.698 28.264 1.00 17.31 189 ASN A C 1
ATOM 1498 O O . ASN A 1 189 ? 17.327 21.434 27.183 1.00 19.41 189 ASN A O 1
ATOM 1503 N N . ARG A 1 190 ? 17.788 20.893 29.321 1.00 19.63 190 ARG A N 1
ATOM 1504 C CA . ARG A 1 190 ? 17.181 19.562 29.255 1.00 19.09 190 ARG A CA 1
ATOM 1505 C C . ARG A 1 190 ? 15.730 19.527 28.769 1.00 21.54 190 ARG A C 1
ATOM 1506 O O . ARG A 1 190 ? 15.274 18.506 28.238 1.00 23.63 190 ARG A O 1
ATOM 1514 N N . HIS A 1 191 ? 15.007 20.631 28.955 1.00 17.96 191 HIS A N 1
ATOM 1515 C CA . HIS A 1 191 ? 13.606 20.721 28.538 1.00 14.97 191 HIS A CA 1
ATOM 1516 C C . HIS A 1 191 ? 13.442 20.882 27.035 1.00 6.94 191 HIS A C 1
ATOM 1517 O O . HIS A 1 191 ? 12.337 20.739 26.510 1.00 13.97 191 HIS A O 1
ATOM 1524 N N . VAL A 1 192 ? 14.530 21.220 26.355 1.00 15.42 192 VAL A N 1
ATOM 1525 C CA . VAL A 1 192 ? 14.490 21.422 24.916 1.00 16.72 192 VAL A CA 1
ATOM 1526 C C . VAL A 1 192 ? 14.157 20.141 24.156 1.00 19.67 192 VAL A C 1
ATOM 1527 O O . VAL A 1 192 ? 14.839 19.127 24.294 1.00 18.35 192 VAL A O 1
ATOM 1531 N N . ALA A 1 193 ? 13.084 20.207 23.373 1.00 17.75 193 ALA A N 1
ATOM 1532 C CA . ALA A 1 193 ? 12.624 19.093 22.550 1.00 20.95 193 ALA A CA 1
ATOM 1533 C C . ALA A 1 193 ? 12.066 17.936 23.374 1.00 21.47 193 ALA A C 1
ATOM 1534 O O . ALA A 1 193 ? 11.950 16.817 22.884 1.00 24.12 193 ALA A O 1
ATOM 1536 N N . VAL A 1 194 ? 11.680 18.236 24.608 1.00 22.78 194 VAL A N 1
ATOM 1537 C CA . VAL A 1 194 ? 11.121 17.256 25.529 1.00 20.37 194 VAL A CA 1
ATOM 1538 C C . VAL A 1 194 ? 9.717 17.716 25.892 1.00 25.41 194 VAL A C 1
ATOM 1539 O O . VAL A 1 194 ? 9.544 18.783 26.493 1.00 27.77 194 VAL A O 1
ATOM 1543 N N . THR A 1 195 ? 8.716 16.933 25.505 1.00 28.80 195 THR A N 1
ATOM 1544 C CA . THR A 1 195 ? 7.332 17.270 25.813 1.00 34.14 195 THR A CA 1
ATOM 1545 C C . THR A 1 195 ? 7.007 17.018 27.280 1.00 36.98 195 THR A C 1
ATOM 1546 O O . THR A 1 195 ? 6.453 17.880 27.959 1.00 35.44 195 THR A O 1
ATOM 1550 N N . ASN A 1 196 ? 7.376 15.841 27.769 1.00 42.78 196 ASN A N 1
ATOM 1551 C CA . ASN A 1 196 ? 7.109 15.473 29.153 1.00 45.23 196 ASN A CA 1
ATOM 1552 C C . ASN A 1 196 ? 8.422 15.307 29.902 1.00 42.20 196 ASN A C 1
ATOM 1553 O O . ASN A 1 196 ? 9.116 14.302 29.733 1.00 41.47 196 ASN A O 1
ATOM 1558 N N . MET A 1 197 ? 8.752 16.288 30.736 1.00 37.06 197 MET A N 1
ATOM 1559 C CA . MET A 1 197 ? 9.994 16.265 31.502 1.00 39.30 197 MET A CA 1
ATOM 1560 C C . MET A 1 197 ? 9.999 15.215 32.613 1.00 43.02 197 MET A C 1
ATOM 1561 O O . MET A 1 197 ? 11.058 14.705 32.981 1.00 42.01 197 MET A O 1
ATOM 1566 N N . ASN A 1 198 ? 8.824 14.905 33.157 1.00 43.78 198 ASN A N 1
ATOM 1567 C CA . ASN A 1 198 ? 8.724 13.907 34.220 1.00 46.54 198 ASN A CA 1
ATOM 1568 C C . ASN A 1 198 ? 9.167 12.586 33.609 1.00 44.42 198 ASN A C 1
ATOM 1569 O O . ASN A 1 198 ? 10.152 11.978 34.039 1.00 46.17 198 ASN A O 1
ATOM 1574 N N . GLU A 1 199 ? 8.455 12.197 32.555 1.00 38.90 199 GLU A N 1
ATOM 1575 C CA . GLU A 1 199 ? 8.712 10.977 31.815 1.00 34.78 199 GLU A CA 1
ATOM 1576 C C . GLU A 1 199 ? 10.172 10.933 31.370 1.00 33.19 199 GLU A C 1
ATOM 1577 O O . GLU A 1 199 ? 10.865 9.943 31.587 1.00 33.85 199 GLU A O 1
ATOM 1583 N N . HIS A 1 200 ? 10.649 12.026 30.779 1.00 26.37 200 HIS A N 1
ATOM 1584 C CA . HIS A 1 200 ? 12.019 12.097 30.293 1.00 19.16 200 HIS A CA 1
ATOM 1585 C C . HIS A 1 200 ? 13.082 11.956 31.374 1.00 18.76 200 HIS A C 1
ATOM 1586 O O . HIS A 1 200 ? 14.084 11.266 31.176 1.00 18.98 200 HIS A O 1
ATOM 1593 N N . SER A 1 201 ? 12.889 12.641 32.494 1.00 20.63 201 SER A N 1
ATOM 1594 C CA . SER A 1 201 ? 13.852 12.597 33.585 1.00 27.41 201 SER A CA 1
ATOM 1595 C C . SER A 1 201 ? 13.944 11.223 34.216 1.00 20.72 201 SER A C 1
ATOM 1596 O O . SER A 1 201 ? 15.037 10.767 34.538 1.00 20.27 201 SER A O 1
ATOM 1599 N N . SER A 1 202 ? 12.800 10.572 34.403 1.00 25.43 202 SER A N 1
ATOM 1600 C CA . SER A 1 202 ? 12.782 9.243 35.006 1.00 25.61 202 SER A CA 1
ATOM 1601 C C . SER A 1 202 ? 13.374 8.175 34.085 1.00 24.98 202 SER A C 1
ATOM 1602 O O . SER A 1 202 ? 13.909 7.186 34.560 1.00 29.21 202 SER A O 1
ATOM 1605 N N . ARG A 1 203 ? 13.325 8.401 32.775 1.00 24.77 203 ARG A N 1
ATOM 1606 C CA . ARG A 1 203 ? 13.853 7.446 31.800 1.00 19.58 203 ARG A CA 1
ATOM 1607 C C . ARG A 1 203 ? 15.252 7.732 31.252 1.00 22.31 203 ARG A C 1
ATOM 1608 O O . ARG A 1 203 ? 15.758 6.966 30.421 1.00 21.86 203 ARG A O 1
ATOM 1616 N N . SER A 1 204 ? 15.888 8.814 31.694 1.00 16.66 204 SER A N 1
ATOM 1617 C CA . SER A 1 204 ? 17.222 9.138 31.186 1.00 18.30 204 SER A CA 1
ATOM 1618 C C . SER A 1 204 ? 18.280 9.200 32.269 1.00 15.20 204 SER A C 1
ATOM 1619 O O . SER A 1 204 ? 17.958 9.202 33.460 1.00 19.53 204 SER A O 1
ATOM 1622 N N . HIS A 1 205 ? 19.540 9.233 31.848 1.00 13.59 205 HIS A N 1
ATOM 1623 C CA . HIS A 1 205 ? 20.670 9.294 32.775 1.00 18.57 205 HIS A CA 1
ATOM 1624 C C . HIS A 1 205 ? 21.382 10.637 32.661 1.00 16.18 205 HIS A C 1
ATOM 1625 O O . HIS A 1 205 ? 21.748 11.030 31.559 1.00 18.12 205 HIS A O 1
ATOM 1632 N N . SER A 1 206 ? 21.604 11.311 33.788 1.00 16.20 206 SER A N 1
ATOM 1633 C CA . SER A 1 206 ? 22.326 12.587 33.796 1.00 14.94 206 SER A CA 1
ATOM 1634 C C . SER A 1 206 ? 23.748 12.298 34.229 1.00 12.17 206 SER A C 1
ATOM 1635 O O . SER A 1 206 ? 23.971 11.560 35.185 1.00 14.24 206 SER A O 1
ATOM 1638 N N . ILE A 1 207 ? 24.714 12.852 33.515 1.00 10.97 207 ILE A N 1
ATOM 1639 C CA . ILE A 1 207 ? 26.109 12.632 33.838 1.00 11.45 207 ILE A CA 1
ATOM 1640 C C . ILE A 1 207 ? 26.877 13.947 33.935 1.00 15.71 207 ILE A C 1
ATOM 1641 O O . ILE A 1 207 ? 27.042 14.664 32.943 1.00 12.06 207 ILE A O 1
ATOM 1646 N N . PHE A 1 208 ? 27.366 14.246 35.128 1.00 16.76 208 PHE A N 1
ATOM 1647 C CA . PHE A 1 208 ? 28.134 15.453 35.347 1.00 16.51 208 PHE A CA 1
ATOM 1648 C C . PHE A 1 208 ? 29.595 15.078 35.587 1.00 18.94 208 PHE A C 1
ATOM 1649 O O . PHE A 1 208 ? 29.902 14.282 36.477 1.00 18.81 208 PHE A O 1
ATOM 1657 N N . LEU A 1 209 ? 30.492 15.652 34.790 1.00 14.06 209 LEU A N 1
ATOM 1658 C CA . LEU A 1 209 ? 31.912 15.375 34.897 1.00 12.42 209 LEU A CA 1
ATOM 1659 C C . LEU A 1 209 ? 32.702 16.560 35.420 1.00 18.90 209 LEU A C 1
ATOM 1660 O O . LEU A 1 209 ? 32.568 17.676 34.920 1.00 21.87 209 LEU A O 1
ATOM 1665 N N . ILE A 1 210 ? 33.541 16.294 36.412 1.00 15.51 210 ILE A N 1
ATOM 1666 C CA . ILE A 1 210 ? 34.406 17.304 36.998 1.00 16.98 210 ILE A CA 1
ATOM 1667 C C . ILE A 1 210 ? 35.847 16.847 36.816 1.00 15.19 210 ILE A C 1
ATOM 1668 O O . ILE A 1 210 ? 36.275 15.832 37.387 1.00 17.60 210 ILE A O 1
ATOM 1673 N N . ASN A 1 211 ? 36.577 17.556 35.968 1.00 12.72 211 ASN A N 1
ATOM 1674 C CA . ASN A 1 211 ? 37.973 17.256 35.711 1.00 17.11 211 ASN A CA 1
ATOM 1675 C C . ASN A 1 211 ? 38.826 18.266 36.475 1.00 25.14 211 ASN A C 1
ATOM 1676 O O . ASN A 1 211 ? 38.704 19.481 36.270 1.00 25.47 211 ASN A O 1
ATOM 1681 N N . VAL A 1 212 ? 39.632 17.764 37.405 1.00 23.22 212 VAL A N 1
ATOM 1682 C CA . VAL A 1 212 ? 40.502 18.607 38.210 1.00 20.80 212 VAL A CA 1
ATOM 1683 C C . VAL A 1 212 ? 41.959 18.379 37.828 1.00 23.72 212 VAL A C 1
ATOM 1684 O O . VAL A 1 212 ? 42.518 17.305 38.057 1.00 29.94 212 VAL A O 1
ATOM 1688 N N . LYS A 1 213 ? 42.557 19.372 37.191 1.0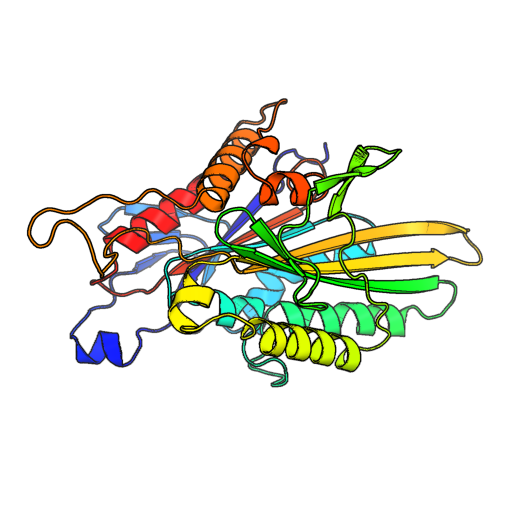0 23.37 213 LYS A N 1
ATOM 1689 C CA . LYS A 1 213 ? 43.948 19.278 36.796 1.00 29.27 213 LYS A CA 1
ATOM 1690 C C . LYS A 1 213 ? 44.746 20.247 37.652 1.00 30.17 213 LYS A C 1
ATOM 1691 O O . LYS A 1 213 ? 44.239 21.293 38.062 1.00 32.02 213 LYS A O 1
ATOM 1697 N N . GLN A 1 214 ? 45.989 19.891 37.932 1.00 32.02 214 GLN A N 1
ATOM 1698 C CA . GLN A 1 214 ? 46.849 20.725 38.748 1.00 34.24 214 GLN A CA 1
ATOM 1699 C C . GLN A 1 214 ? 48.315 20.493 38.417 1.00 36.49 214 GLN A C 1
ATOM 1700 O O . GLN A 1 214 ? 48.711 19.396 38.011 1.00 31.48 214 GLN A O 1
ATOM 1706 N N . GLU A 1 215 ? 49.106 21.550 38.546 1.00 38.48 215 GLU A N 1
ATOM 1707 C CA . GLU A 1 215 ? 50.531 21.475 38.276 1.00 45.91 215 GLU A CA 1
ATOM 1708 C C . GLU A 1 215 ? 51.268 22.317 39.304 1.00 47.07 215 GLU A C 1
ATOM 1709 O O . GLU A 1 215 ? 50.948 23.489 39.501 1.00 46.31 215 GLU A O 1
ATOM 1715 N N . ASN A 1 216 ? 52.198 21.695 40.016 1.00 50.07 216 ASN A N 1
ATOM 1716 C CA . ASN A 1 216 ? 52.984 22.412 41.009 1.00 52.52 216 ASN A CA 1
ATOM 1717 C C . ASN A 1 216 ? 54.103 23.091 40.236 1.00 52.80 216 ASN A C 1
ATOM 1718 O O . ASN A 1 216 ? 54.991 22.425 39.718 1.00 50.57 216 ASN A O 1
ATOM 1723 N N . THR A 1 217 ? 54.020 24.410 40.117 1.00 56.14 217 THR A N 1
ATOM 1724 C CA . THR A 1 217 ? 55.011 25.198 39.394 1.00 59.49 217 THR A CA 1
ATOM 1725 C C . THR A 1 217 ? 56.462 24.873 39.742 1.00 62.08 217 THR A C 1
ATOM 1726 O O . THR A 1 217 ? 57.343 24.985 38.889 1.00 65.33 217 THR A O 1
ATOM 1730 N N . GLN A 1 218 ? 56.709 24.473 40.987 1.00 62.87 218 GLN A N 1
ATOM 1731 C CA . GLN A 1 218 ? 58.061 24.146 41.422 1.00 64.38 218 GLN A CA 1
ATOM 1732 C C . GLN A 1 218 ? 58.380 22.673 41.189 1.00 65.63 218 GLN A C 1
ATOM 1733 O O . GLN A 1 218 ? 59.324 22.341 40.478 1.00 68.72 218 GLN A O 1
ATOM 1739 N N . THR A 1 219 ? 57.585 21.794 41.790 1.00 67.68 219 THR A N 1
ATOM 1740 C CA . THR A 1 219 ? 57.772 20.347 41.665 1.00 69.82 219 THR A CA 1
ATOM 1741 C C . THR A 1 219 ? 57.618 19.871 40.219 1.00 68.69 219 THR A C 1
ATOM 1742 O O . THR A 1 219 ? 58.290 18.933 39.785 1.00 69.79 219 THR A O 1
ATOM 1746 N N . GLU A 1 220 ? 56.706 20.516 39.500 1.00 64.76 220 GLU A N 1
ATOM 1747 C CA . GLU A 1 220 ? 56.391 20.206 38.107 1.00 61.74 220 GLU A CA 1
ATOM 1748 C C . GLU A 1 220 ? 55.502 18.976 37.912 1.00 60.24 220 GLU A C 1
ATOM 1749 O O . GLU A 1 220 ? 54.957 18.765 36.824 1.00 59.69 220 GLU A O 1
ATOM 1755 N N . GLN A 1 221 ? 55.350 18.166 38.955 1.00 57.71 221 GLN A N 1
ATOM 1756 C CA . GLN A 1 221 ? 54.503 16.984 38.861 1.00 57.43 221 GLN A CA 1
ATOM 1757 C C . GLN A 1 221 ? 53.060 17.412 38.604 1.00 53.33 221 GLN A C 1
ATOM 1758 O O . GLN A 1 221 ? 52.492 18.199 39.370 1.00 52.05 221 GLN A O 1
ATOM 1764 N N . LYS A 1 222 ? 52.504 16.952 37.487 1.00 47.63 222 LYS A N 1
ATOM 1765 C CA . LYS A 1 222 ? 51.129 17.268 37.113 1.00 41.83 222 LYS A CA 1
ATOM 1766 C C . LYS A 1 222 ? 50.189 16.184 37.612 1.00 38.49 222 LYS A C 1
ATOM 1767 O O . LYS A 1 222 ? 50.612 15.055 37.850 1.00 43.48 222 LYS A O 1
ATOM 1773 N N . LEU A 1 223 ? 48.921 16.534 37.786 1.00 34.08 223 LEU A N 1
ATOM 1774 C CA . LEU A 1 223 ? 47.909 15.592 38.247 1.00 32.00 223 LEU A CA 1
ATOM 1775 C C . LEU A 1 223 ? 46.615 15.935 37.558 1.00 33.24 223 LEU A C 1
ATOM 1776 O O . LEU A 1 223 ? 46.335 17.107 37.316 1.00 33.22 223 LEU A O 1
ATOM 1781 N N . SER A 1 224 ? 45.820 14.916 37.260 1.00 31.64 224 SER A N 1
ATOM 1782 C CA . SER A 1 224 ? 44.532 15.105 36.611 1.00 29.75 224 SER A CA 1
ATOM 1783 C C . SER A 1 224 ? 43.611 14.002 37.079 1.00 31.49 224 SER A C 1
ATOM 1784 O O . SER A 1 224 ? 43.975 12.826 37.070 1.00 36.78 224 SER A O 1
ATOM 1787 N N . GLY A 1 225 ? 42.425 14.392 37.519 1.00 33.81 225 GLY A N 1
ATOM 1788 C CA . GLY A 1 225 ? 41.461 13.427 37.993 1.00 28.80 225 GLY A CA 1
ATOM 1789 C C . GLY A 1 225 ? 40.115 13.782 37.418 1.00 27.63 225 GLY A C 1
ATOM 1790 O O . GLY A 1 225 ? 39.824 14.958 37.169 1.00 26.32 225 GLY A O 1
ATOM 1791 N N . LYS A 1 226 ? 39.326 12.757 37.128 1.00 23.41 226 LYS A N 1
ATOM 1792 C CA . LYS A 1 226 ? 37.989 12.934 36.587 1.00 21.22 226 LYS A CA 1
ATOM 1793 C C . LYS A 1 226 ? 37.050 12.269 37.567 1.00 20.48 226 LYS A C 1
ATOM 1794 O O . LYS A 1 226 ? 37.320 11.169 38.047 1.00 22.12 226 LYS A O 1
ATOM 1800 N N . LEU A 1 227 ? 35.974 12.960 37.906 1.00 15.99 227 LEU A N 1
ATOM 1801 C CA . LEU A 1 227 ? 34.988 12.425 38.820 1.00 17.33 227 LEU A CA 1
ATOM 1802 C C . LEU A 1 227 ? 33.671 12.508 38.067 1.00 21.47 227 LEU A C 1
ATOM 1803 O O . LEU A 1 227 ? 33.255 13.595 37.654 1.00 18.46 227 LEU A O 1
ATOM 1808 N N . TYR A 1 228 ? 33.074 11.355 37.784 1.00 18.77 228 TYR A N 1
ATOM 1809 C CA . TYR A 1 228 ? 31.797 11.326 37.088 1.00 16.53 228 TYR A CA 1
ATOM 1810 C C . TYR A 1 228 ? 30.701 11.147 38.112 1.00 16.56 228 TYR A C 1
ATOM 1811 O O . TYR A 1 228 ? 30.751 10.228 38.931 1.00 18.23 228 TYR A O 1
ATOM 1820 N N . LEU A 1 229 ? 29.731 12.049 38.087 1.00 14.25 229 LEU A N 1
ATOM 1821 C CA . LEU A 1 229 ? 28.602 12.012 39.000 1.00 16.56 229 LEU A CA 1
ATOM 1822 C C . LEU A 1 229 ? 27.423 11.606 38.135 1.00 18.86 229 LEU A C 1
ATOM 1823 O O . LEU A 1 229 ? 27.071 12.318 37.190 1.00 14.53 229 LEU A O 1
ATOM 1828 N N . VAL A 1 230 ? 26.814 10.463 38.445 1.00 15.22 230 VAL A N 1
ATOM 1829 C CA . VAL A 1 230 ? 25.719 9.945 37.634 1.00 15.20 230 VAL A CA 1
ATOM 1830 C C . VAL A 1 230 ? 24.390 9.707 38.327 1.00 16.44 230 VAL A C 1
ATOM 1831 O O . VAL A 1 230 ? 24.300 8.941 39.295 1.00 17.18 230 VAL A O 1
ATOM 1835 N N . ASP A 1 231 ? 23.355 10.360 37.808 1.00 14.23 231 ASP A N 1
ATOM 1836 C CA . ASP A 1 231 ? 21.992 10.206 38.308 1.00 15.57 231 ASP A CA 1
ATOM 1837 C C . ASP A 1 231 ? 21.328 9.345 37.228 1.00 16.39 231 ASP A C 1
ATOM 1838 O O . ASP A 1 231 ? 20.910 9.838 36.182 1.00 12.06 231 ASP A O 1
ATOM 1843 N N . LEU A 1 232 ? 21.240 8.051 37.501 1.00 15.61 232 LEU A N 1
ATOM 1844 C CA . LEU A 1 232 ? 20.696 7.081 36.565 1.00 11.91 232 LEU A CA 1
ATOM 1845 C C . LEU A 1 232 ? 19.200 7.152 36.326 1.00 8.00 232 LEU A C 1
ATOM 1846 O O . LEU A 1 232 ? 18.464 7.772 37.086 1.00 12.05 232 LEU A O 1
ATOM 1851 N N . ALA A 1 233 ? 18.757 6.476 35.264 1.00 10.91 233 ALA A N 1
ATOM 1852 C CA . ALA A 1 233 ? 17.341 6.390 34.908 1.00 12.51 233 ALA A CA 1
ATOM 1853 C C . ALA A 1 233 ? 16.688 5.478 35.949 1.00 14.84 233 ALA A C 1
ATOM 1854 O O . ALA A 1 233 ? 17.383 4.751 36.665 1.00 13.98 233 ALA A O 1
ATOM 1856 N N . GLY A 1 234 ? 15.365 5.516 36.027 1.00 17.15 234 GLY A N 1
ATOM 1857 C CA . GLY A 1 234 ? 14.646 4.696 36.980 1.00 20.70 234 GLY A CA 1
ATOM 1858 C C . GLY A 1 234 ? 14.879 3.234 36.663 1.00 20.93 234 GLY A C 1
ATOM 1859 O O . GLY A 1 234 ? 14.809 2.827 35.505 1.00 20.28 234 GLY A O 1
ATOM 1860 N N . SER A 1 235 ? 15.147 2.438 37.689 1.00 25.80 235 SER A N 1
ATOM 1861 C CA . SER A 1 235 ? 15.401 1.012 37.499 1.00 21.56 235 SER A CA 1
ATOM 1862 C C . SER A 1 235 ? 14.122 0.195 37.417 1.00 23.20 235 SER A C 1
ATOM 1863 O O . SER A 1 235 ? 14.166 -1.012 37.202 1.00 28.67 235 SER A O 1
ATOM 1866 N N . GLU A 1 236 ? 12.981 0.857 37.548 1.00 25.21 236 GLU A N 1
ATOM 1867 C CA . GLU A 1 236 ? 11.695 0.181 37.499 1.00 33.35 236 GLU A CA 1
ATOM 1868 C C . GLU A 1 236 ? 11.102 0.176 36.091 1.00 42.26 236 GLU A C 1
ATOM 1869 O O . GLU A 1 236 ? 10.497 1.145 35.647 1.00 46.10 236 GLU A O 1
ATOM 1875 N N . LYS A 1 237 ? 11.336 -0.909 35.367 1.00 55.90 237 LYS A N 1
ATOM 1876 C CA . LYS A 1 237 ? 10.822 -1.049 34.007 1.00 66.34 237 LYS A CA 1
ATOM 1877 C C . LYS A 1 237 ? 9.307 -1.298 33.983 1.00 73.37 237 LYS A C 1
ATOM 1878 O O . LYS A 1 237 ? 8.596 -0.818 33.099 1.00 73.69 237 LYS A O 1
ATOM 1884 N N . VAL A 1 238 ? 8.820 -2.025 34.984 1.00 82.04 238 VAL A N 1
ATOM 1885 C CA . VAL A 1 238 ? 7.406 -2.376 35.095 1.00 90.26 238 VAL A CA 1
ATOM 1886 C C . VAL A 1 238 ? 6.440 -1.179 35.140 1.00 93.69 238 VAL A C 1
ATOM 1887 O O . VAL A 1 238 ? 6.838 -0.051 35.452 1.00 94.51 238 VAL A O 1
ATOM 1891 N N . SER A 1 239 ? 5.181 -1.451 34.790 1.00 95.81 239 SER A N 1
ATOM 1892 C CA . SER A 1 239 ? 4.091 -0.474 34.788 1.00 96.98 239 SER A CA 1
ATOM 1893 C C . SER A 1 239 ? 4.124 0.594 33.697 1.00 97.98 239 SER A C 1
ATOM 1894 O O . SER A 1 239 ? 3.609 1.697 33.894 1.00 99.98 239 SER A O 1
ATOM 1897 N N . LYS A 1 240 ? 4.686 0.266 32.536 1.00 98.60 240 LYS A N 1
ATOM 1898 C CA . LYS A 1 240 ? 4.746 1.229 31.439 1.00 98.84 240 LYS A CA 1
ATOM 1899 C C . LYS A 1 240 ? 3.366 1.431 30.814 1.00 99.00 240 LYS A C 1
ATOM 1900 O O . LYS A 1 240 ? 2.864 0.567 30.092 1.00 98.40 240 LYS A O 1
ATOM 1906 N N . THR A 1 241 ? 2.746 2.560 31.137 1.00 99.51 241 THR A N 1
ATOM 1907 C CA . THR A 1 241 ? 1.426 2.904 30.622 1.00 100.00 241 THR A CA 1
ATOM 1908 C C . THR A 1 241 ? 1.521 3.619 29.275 1.00 99.98 241 THR A C 1
ATOM 1909 O O . THR A 1 241 ? 2.512 4.301 28.998 1.00 100.00 241 THR A O 1
ATOM 1913 N N . GLY A 1 242 ? 0.495 3.461 28.443 1.00 98.86 242 GLY A N 1
ATOM 1914 C CA . GLY A 1 242 ? 0.492 4.108 27.143 1.00 99.46 242 GLY A CA 1
ATOM 1915 C C . GLY A 1 242 ? -0.221 3.310 26.068 1.00 100.00 242 GLY A C 1
ATOM 1916 O O . GLY A 1 242 ? -1.218 2.635 26.338 1.00 100.00 242 GLY A O 1
ATOM 1917 N N . ALA A 1 243 ? 0.302 3.378 24.846 1.00 100.00 243 ALA A N 1
ATOM 1918 C CA . ALA A 1 243 ? -0.281 2.674 23.710 1.00 99.86 243 ALA A CA 1
ATOM 1919 C C . ALA A 1 243 ? 0.448 1.371 23.383 1.00 100.00 243 ALA A C 1
ATOM 1920 O O . ALA A 1 243 ? 1.656 1.366 23.131 1.00 98.89 243 ALA A O 1
ATOM 1922 N N . GLU A 1 244 ? -0.305 0.273 23.401 1.00 100.00 244 GLU A N 1
ATOM 1923 C CA . GLU A 1 244 ? 0.201 -1.066 23.099 1.00 100.00 244 GLU A CA 1
ATOM 1924 C C . GLU A 1 244 ? -0.970 -2.030 23.301 1.00 100.00 244 GLU A C 1
ATOM 1925 O O . GLU A 1 244 ? -2.131 -1.632 23.161 1.00 100.00 244 GLU A O 1
ATOM 1931 N N . GLY A 1 245 ? -0.673 -3.283 23.638 1.00 100.00 245 GLY A N 1
ATOM 1932 C CA . GLY A 1 245 ? -1.719 -4.266 23.858 1.00 100.00 245 GLY A CA 1
ATOM 1933 C C . GLY A 1 245 ? -2.499 -3.920 25.111 1.00 100.00 245 GLY A C 1
ATOM 1934 O O . GLY A 1 245 ? -2.068 -4.234 26.221 1.00 100.00 245 GLY A O 1
ATOM 1935 N N . ALA A 1 246 ? -3.638 -3.258 24.923 1.00 100.00 246 ALA A N 1
ATOM 1936 C CA . ALA A 1 246 ? -4.511 -2.832 26.016 1.00 100.00 246 ALA A CA 1
ATOM 1937 C C . ALA A 1 246 ? -4.593 -3.824 27.176 1.00 100.00 246 ALA A C 1
ATOM 1938 O O . ALA A 1 246 ? -3.969 -3.626 28.218 1.00 100.00 246 ALA A O 1
ATOM 1940 N N . VAL A 1 247 ? -5.352 -4.896 26.989 1.00 99.28 247 VAL A N 1
ATOM 1941 C CA . VAL A 1 247 ? -5.506 -5.903 28.029 1.00 99.43 247 VAL A CA 1
ATOM 1942 C C . VAL A 1 247 ? -4.532 -7.065 27.799 1.00 99.26 247 VAL A C 1
ATOM 1943 O O . VAL A 1 247 ? -4.825 -8.216 28.125 1.00 100.00 247 VAL A O 1
ATOM 1947 N N . LEU A 1 248 ? -3.359 -6.756 27.256 1.00 98.55 248 LEU A N 1
ATOM 1948 C CA . LEU A 1 248 ? -2.359 -7.783 26.986 1.00 98.83 248 LEU A CA 1
ATOM 1949 C C . LEU A 1 248 ? -0.985 -7.146 26.801 1.00 97.94 248 LEU A C 1
ATOM 1950 O O . LEU A 1 248 ? -0.546 -6.898 25.674 1.00 98.24 248 LEU A O 1
ATOM 1955 N N . ASP A 1 249 ? -0.312 -6.871 27.913 1.00 96.22 249 ASP A N 1
ATOM 1956 C CA . ASP A 1 249 ? 1.013 -6.274 27.860 1.00 95.63 249 ASP A CA 1
ATOM 1957 C C . ASP A 1 249 ? 1.851 -6.638 29.076 1.00 94.34 249 ASP A C 1
ATOM 1958 O O . ASP A 1 249 ? 1.327 -6.933 30.151 1.00 94.12 249 ASP A O 1
ATOM 1963 N N . GLU A 1 250 ? 3.161 -6.643 28.859 1.00 91.67 250 GLU A N 1
ATOM 1964 C CA . GLU A 1 250 ? 4.169 -6.955 29.867 1.00 89.10 250 GLU A CA 1
ATOM 1965 C C . GLU A 1 250 ? 5.500 -6.852 29.121 1.00 85.47 250 GLU A C 1
ATOM 1966 O O . GLU A 1 250 ? 6.513 -7.427 29.524 1.00 86.31 250 GLU A O 1
ATOM 1972 N N . ALA A 1 251 ? 5.481 -6.092 28.031 1.00 79.68 251 ALA A N 1
ATOM 1973 C CA . ALA A 1 251 ? 6.648 -5.923 27.184 1.00 73.26 251 ALA A CA 1
ATOM 1974 C C . ALA A 1 251 ? 7.474 -4.674 27.476 1.00 67.87 251 ALA A C 1
ATOM 1975 O O . ALA A 1 251 ? 7.044 -3.552 27.191 1.00 68.01 251 ALA A O 1
ATOM 1977 N N . LYS A 1 252 ? 8.638 -4.885 28.082 1.00 58.29 252 LYS A N 1
ATOM 1978 C CA . LYS A 1 252 ? 9.588 -3.821 28.397 1.00 52.20 252 LYS A CA 1
ATOM 1979 C C . LYS A 1 252 ? 10.812 -4.433 29.049 1.00 45.24 252 LYS A C 1
ATOM 1980 O O . LYS A 1 252 ? 10.699 -5.266 29.946 1.00 46.08 252 LYS A O 1
ATOM 1986 N N . ASN A 1 253 ? 11.981 -4.015 28.585 1.00 34.24 253 ASN A N 1
ATOM 1987 C CA . ASN A 1 253 ? 13.237 -4.529 29.091 1.00 28.75 253 ASN A CA 1
ATOM 1988 C C . ASN A 1 253 ? 13.811 -3.639 30.170 1.00 32.14 253 ASN A C 1
ATOM 1989 O O . ASN A 1 253 ? 13.251 -2.585 30.489 1.00 29.46 253 ASN A O 1
ATOM 1994 N N . ILE A 1 254 ? 14.907 -4.105 30.764 1.00 30.70 254 ILE A N 1
ATOM 1995 C CA . ILE A 1 254 ? 15.633 -3.341 31.771 1.00 29.81 254 ILE A CA 1
ATOM 1996 C C . ILE A 1 254 ? 16.445 -2.363 30.918 1.00 28.41 254 ILE A C 1
ATOM 1997 O O . ILE A 1 254 ? 16.908 -2.720 29.823 1.00 18.11 254 ILE A O 1
ATOM 2002 N N . ASN A 1 255 ? 16.583 -1.130 31.389 1.00 24.67 255 ASN A N 1
ATOM 2003 C CA . ASN A 1 255 ? 17.319 -0.123 30.641 1.00 18.84 255 ASN A CA 1
ATOM 2004 C C . ASN A 1 255 ? 18.689 -0.623 30.198 1.00 16.50 255 ASN A C 1
ATOM 2005 O O . ASN A 1 255 ? 19.458 -1.164 30.995 1.00 18.95 255 ASN A O 1
ATOM 2010 N N . LYS A 1 256 ? 18.997 -0.409 28.925 1.00 16.74 256 LYS A N 1
ATOM 2011 C CA . LYS A 1 256 ? 20.262 -0.836 28.349 1.00 13.63 256 LYS A CA 1
ATOM 2012 C C . LYS A 1 256 ? 21.501 -0.460 29.153 1.00 17.62 256 LYS A C 1
ATOM 2013 O O . LYS A 1 256 ? 22.409 -1.279 29.323 1.00 16.02 256 LYS A O 1
ATOM 2019 N N . SER A 1 257 ? 21.550 0.767 29.662 1.00 16.09 257 SER A N 1
ATOM 2020 C CA . SER A 1 257 ? 22.719 1.190 30.423 1.00 15.61 257 SER A CA 1
ATOM 2021 C C . SER A 1 257 ? 22.775 0.554 31.804 1.00 7.96 257 SER A C 1
ATOM 2022 O O . SER A 1 257 ? 23.853 0.223 32.293 1.00 9.44 257 SER A O 1
ATOM 2025 N N . LEU A 1 258 ? 21.613 0.380 32.422 1.00 8.05 258 LEU A N 1
ATOM 2026 C CA . LEU A 1 258 ? 21.546 -0.237 33.744 1.00 13.43 258 LEU A CA 1
ATOM 2027 C C . LEU A 1 258 ? 21.993 -1.705 33.637 1.00 17.21 258 LEU A C 1
ATOM 2028 O O . LEU A 1 258 ? 22.800 -2.177 34.445 1.00 11.62 258 LEU A O 1
ATOM 2033 N N . SER A 1 259 ? 21.526 -2.405 32.606 1.00 16.72 259 SER A N 1
ATOM 2034 C CA . SER A 1 259 ? 21.924 -3.793 32.425 1.00 16.32 259 SER A CA 1
ATOM 2035 C C . SER A 1 259 ? 23.419 -3.856 32.107 1.00 14.93 259 SER A C 1
ATOM 2036 O O . SER A 1 259 ? 24.140 -4.732 32.600 1.00 18.52 259 SER A O 1
ATOM 2039 N N . ALA A 1 260 ? 23.900 -2.903 31.315 1.00 16.08 260 ALA A N 1
ATOM 2040 C CA . ALA A 1 260 ? 25.316 -2.859 30.962 1.00 10.67 260 ALA A CA 1
ATOM 2041 C C . ALA A 1 260 ? 26.140 -2.587 32.209 1.00 13.34 260 ALA A C 1
ATOM 2042 O O . ALA A 1 260 ? 27.228 -3.140 32.388 1.00 13.06 260 ALA A O 1
ATOM 2044 N N . LEU A 1 261 ? 25.604 -1.743 33.083 1.00 14.24 261 LEU A N 1
ATOM 2045 C CA . LEU A 1 261 ? 26.286 -1.399 34.324 1.00 14.56 261 LEU A CA 1
ATOM 2046 C C . LEU A 1 261 ? 26.302 -2.647 35.232 1.00 11.99 261 LEU A C 1
ATOM 2047 O O . LEU A 1 261 ? 27.323 -2.969 35.843 1.00 13.13 261 LEU A O 1
ATOM 2052 N N . GLY A 1 262 ? 25.190 -3.375 35.251 1.00 13.96 262 GLY A N 1
ATOM 2053 C CA . GLY A 1 262 ? 25.100 -4.582 36.055 1.00 16.58 262 GLY A CA 1
ATOM 2054 C C . GLY A 1 262 ? 26.190 -5.561 35.653 1.00 15.19 262 GLY A C 1
ATOM 2055 O O . GLY A 1 262 ? 26.941 -6.051 36.498 1.00 17.55 262 GLY A O 1
ATOM 2056 N N . ASN A 1 263 ? 26.304 -5.821 34.357 1.00 16.44 263 ASN A N 1
ATOM 2057 C CA . ASN A 1 263 ? 27.321 -6.735 33.852 1.00 13.26 263 ASN A CA 1
ATOM 2058 C C . ASN A 1 263 ? 28.731 -6.262 34.152 1.00 15.59 263 ASN A C 1
ATOM 2059 O O . ASN A 1 263 ? 29.617 -7.072 34.445 1.00 18.24 263 ASN A O 1
ATOM 2064 N N . VAL A 1 264 ? 28.950 -4.952 34.096 1.00 13.94 264 VAL A N 1
ATOM 2065 C CA . VAL A 1 264 ? 30.269 -4.410 34.382 1.00 13.51 264 VAL A CA 1
ATOM 2066 C C . VAL A 1 264 ? 30.637 -4.581 35.857 1.00 9.33 264 VAL A C 1
ATOM 2067 O O . VAL A 1 264 ? 31.765 -4.955 36.180 1.00 14.25 264 VAL A O 1
ATOM 2071 N N . ILE A 1 265 ? 29.678 -4.331 36.741 1.00 11.87 265 ILE A N 1
ATOM 2072 C CA . ILE A 1 265 ? 29.898 -4.453 38.179 1.00 15.04 265 ILE A CA 1
ATOM 2073 C C . ILE A 1 265 ? 30.117 -5.912 38.587 1.00 12.91 265 ILE A C 1
ATOM 2074 O O . ILE A 1 265 ? 31.015 -6.216 39.380 1.00 16.65 265 ILE A O 1
ATOM 2079 N N . SER A 1 266 ? 29.289 -6.805 38.051 1.00 14.37 266 S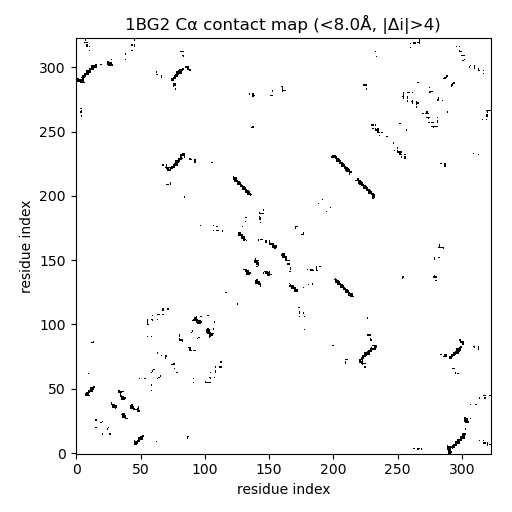ER A N 1
ATOM 2080 C CA . SER A 1 266 ? 29.415 -8.235 38.339 1.00 12.90 266 SER A CA 1
ATOM 2081 C C . SER A 1 266 ? 30.778 -8.726 37.872 1.00 12.80 266 SER A C 1
ATOM 2082 O O . SER A 1 266 ? 31.447 -9.464 38.588 1.00 21.38 266 SER A O 1
ATOM 2085 N N . ALA A 1 267 ? 31.207 -8.298 36.685 1.00 14.12 267 ALA A N 1
ATOM 2086 C CA . ALA A 1 267 ? 32.503 -8.707 36.157 1.00 15.06 267 ALA A CA 1
ATOM 2087 C C . ALA A 1 267 ? 33.634 -8.259 37.070 1.00 21.47 267 ALA A C 1
ATOM 2088 O O . ALA A 1 267 ? 34.571 -9.020 37.335 1.00 18.08 267 ALA A O 1
ATOM 2090 N N . LEU A 1 268 ? 33.554 -7.018 37.542 1.00 17.70 268 LEU A N 1
ATOM 2091 C CA . LEU A 1 268 ? 34.574 -6.483 38.444 1.00 17.19 268 LEU A CA 1
ATOM 2092 C C . LEU A 1 268 ? 34.528 -7.220 39.780 1.00 11.27 268 LEU A C 1
ATOM 2093 O O . LEU A 1 268 ? 35.568 -7.569 40.340 1.00 15.29 268 LEU A O 1
ATOM 2098 N N . ALA A 1 269 ? 33.323 -7.478 40.273 1.00 13.32 269 ALA A N 1
ATOM 2099 C CA . ALA A 1 269 ? 33.158 -8.195 41.535 1.00 20.43 269 ALA A CA 1
ATOM 2100 C C . ALA A 1 269 ? 33.773 -9.600 41.460 1.00 23.95 269 ALA A C 1
ATOM 2101 O O . ALA A 1 269 ? 34.308 -10.100 42.451 1.00 22.33 269 ALA A O 1
ATOM 2103 N N . GLU A 1 270 ? 33.715 -10.213 40.275 1.00 21.16 270 GLU A N 1
ATOM 2104 C CA . GLU A 1 270 ? 34.261 -11.555 40.046 1.00 20.70 270 GLU A CA 1
ATOM 2105 C C . GLU A 1 270 ? 35.762 -11.558 39.850 1.00 22.20 270 GLU A C 1
ATOM 2106 O O . GLU A 1 270 ? 36.351 -12.613 39.649 1.00 30.18 270 GLU A O 1
ATOM 2112 N N . GLY A 1 271 ? 36.377 -10.382 39.843 1.00 23.41 271 GLY A N 1
ATOM 2113 C CA . GLY A 1 271 ? 37.810 -10.306 39.642 1.00 18.02 271 GLY A CA 1
ATOM 2114 C C . GLY A 1 271 ? 38.215 -10.662 38.223 1.00 18.88 271 GLY A C 1
ATOM 2115 O O . GLY A 1 271 ? 39.362 -11.037 37.976 1.00 22.26 271 GLY A O 1
ATOM 2116 N N . SER A 1 272 ? 37.278 -10.531 37.288 1.00 18.02 272 SER A N 1
ATOM 2117 C CA . SER A 1 272 ? 37.527 -10.845 35.885 1.00 18.94 272 SER A CA 1
ATOM 2118 C C . SER A 1 272 ? 38.498 -9.876 35.243 1.00 23.08 272 SER A C 1
ATOM 2119 O O . SER A 1 272 ? 38.409 -8.671 35.460 1.00 24.99 272 SER A O 1
ATOM 2122 N N . THR A 1 273 ? 39.405 -10.399 34.427 1.00 25.85 273 THR A N 1
ATOM 2123 C CA . THR A 1 273 ? 40.368 -9.558 33.732 1.00 29.82 273 THR A CA 1
ATOM 2124 C C . THR A 1 273 ? 39.683 -8.830 32.577 1.00 29.93 273 THR A C 1
ATOM 2125 O O . THR A 1 273 ? 40.153 -7.781 32.142 1.00 35.40 273 THR A O 1
ATOM 2129 N N . TYR A 1 274 ? 38.585 -9.389 32.073 1.00 19.68 274 TYR A N 1
ATOM 2130 C CA . TYR A 1 274 ? 37.855 -8.742 30.989 1.00 17.90 274 TYR A CA 1
ATOM 2131 C C . TYR A 1 274 ? 36.543 -8.179 31.522 1.00 17.28 274 TYR A C 1
ATOM 2132 O O . TYR A 1 274 ? 35.713 -8.918 32.053 1.00 17.73 274 TYR A O 1
ATOM 2141 N N . VAL A 1 275 ? 36.360 -6.865 31.379 1.00 19.72 275 VAL A N 1
ATOM 2142 C CA . VAL A 1 275 ? 35.138 -6.211 31.839 1.00 14.54 275 VAL A CA 1
ATOM 2143 C C . VAL A 1 275 ? 34.412 -5.719 30.595 1.00 12.11 275 VAL A C 1
ATOM 2144 O O . VAL A 1 275 ? 35.009 -5.081 29.733 1.00 17.77 275 VAL A O 1
ATOM 2148 N N . PRO A 1 276 ? 33.113 -6.011 30.480 1.00 11.05 276 PRO A N 1
ATOM 2149 C CA . PRO A 1 276 ? 32.278 -5.631 29.342 1.00 17.27 276 PRO A CA 1
ATOM 2150 C C . PRO A 1 276 ? 31.810 -4.168 29.212 1.00 16.02 276 PRO A C 1
ATOM 2151 O O . PRO A 1 276 ? 30.618 -3.911 29.000 1.00 14.89 276 PRO A O 1
ATOM 2155 N N . TYR A 1 277 ? 32.760 -3.235 29.204 1.00 22.30 277 TYR A N 1
ATOM 2156 C CA . TYR A 1 277 ? 32.441 -1.804 29.090 1.00 18.57 277 TYR A CA 1
ATOM 2157 C C . TYR A 1 277 ? 31.693 -1.458 27.807 1.00 22.52 277 TYR A C 1
ATOM 2158 O O . TYR A 1 277 ? 30.796 -0.618 27.814 1.00 19.52 277 TYR A O 1
ATOM 2167 N N . ARG A 1 278 ? 32.026 -2.146 26.717 1.00 20.87 278 ARG A N 1
ATOM 2168 C CA . ARG A 1 278 ? 31.392 -1.886 25.435 1.00 13.55 278 ARG A CA 1
ATOM 2169 C C . ARG A 1 278 ? 29.902 -2.182 25.367 1.00 14.76 278 ARG A C 1
ATOM 2170 O O . ARG A 1 278 ? 29.251 -1.822 24.389 1.00 20.13 278 ARG A O 1
ATOM 2172 N N . ASP A 1 279 ? 29.343 -2.783 26.416 1.00 13.05 279 ASP A N 1
ATOM 2173 C CA . ASP A 1 279 ? 27.916 -3.095 26.448 1.00 14.54 279 ASP A CA 1
ATOM 2174 C C . ASP A 1 279 ? 27.008 -1.865 26.3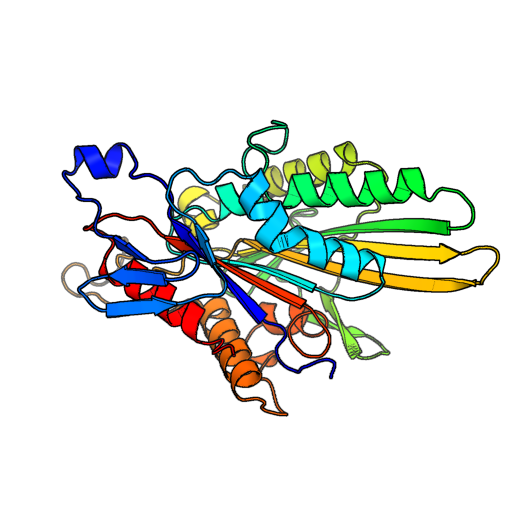37 1.00 17.66 279 ASP A C 1
ATOM 2175 O O . ASP A 1 279 ? 25.798 -1.990 26.119 1.00 13.64 279 ASP A O 1
ATOM 2180 N N . SER A 1 280 ? 27.573 -0.678 26.527 1.00 21.82 280 SER A N 1
ATOM 2181 C CA . SER A 1 280 ? 26.784 0.545 26.420 1.00 19.59 280 SER A CA 1
ATOM 2182 C C . SER A 1 280 ? 27.694 1.753 26.291 1.00 16.59 280 SER A C 1
ATOM 2183 O O . SER A 1 280 ? 28.871 1.700 26.663 1.00 14.47 280 SER A O 1
ATOM 2186 N N . LYS A 1 281 ? 27.147 2.843 25.761 1.00 19.35 281 LYS A N 1
ATOM 2187 C CA . LYS A 1 281 ? 27.907 4.080 25.599 1.00 19.76 281 LYS A CA 1
ATOM 2188 C C . LYS A 1 281 ? 28.340 4.578 26.975 1.00 12.60 281 LYS A C 1
ATOM 2189 O O . LYS A 1 281 ? 29.485 4.986 27.169 1.00 10.03 281 LYS A O 1
ATOM 2195 N N . MET A 1 282 ? 27.430 4.476 27.941 1.00 13.67 282 MET A N 1
ATOM 2196 C CA . MET A 1 282 ? 27.709 4.914 29.305 1.00 11.83 282 MET A CA 1
ATOM 2197 C C . MET A 1 282 ? 28.922 4.217 29.895 1.00 13.44 282 MET A C 1
ATOM 2198 O O . MET A 1 282 ? 29.870 4.866 30.324 1.00 14.87 282 MET A O 1
ATOM 2203 N N . THR A 1 283 ? 28.907 2.885 29.892 1.00 16.87 283 THR A N 1
ATOM 2204 C CA . THR A 1 283 ? 30.020 2.139 30.453 1.00 9.16 283 THR A CA 1
ATOM 2205 C C . THR A 1 283 ? 31.312 2.341 29.678 1.00 6.17 283 THR A C 1
ATOM 2206 O O . THR A 1 283 ? 32.400 2.245 30.246 1.00 14.46 283 THR A O 1
ATOM 2210 N N . ARG A 1 284 ? 31.197 2.669 28.393 1.00 12.47 284 ARG A N 1
ATOM 2211 C CA . ARG A 1 284 ? 32.375 2.924 27.563 1.00 13.34 284 ARG A CA 1
ATOM 2212 C C . ARG A 1 284 ? 33.021 4.253 27.953 1.00 10.94 284 ARG A C 1
ATOM 2213 O O . ARG A 1 284 ? 34.243 4.352 28.059 1.00 14.07 284 ARG A O 1
ATOM 2221 N N . ILE A 1 285 ? 32.196 5.278 28.153 1.00 16.46 285 ILE A N 1
ATOM 2222 C CA . ILE A 1 285 ? 32.689 6.608 28.545 1.00 15.80 285 ILE A CA 1
ATOM 2223 C C . ILE A 1 285 ? 33.324 6.532 29.929 1.00 14.61 285 ILE A C 1
ATOM 2224 O O . ILE A 1 285 ? 34.418 7.054 30.148 1.00 16.36 285 ILE A O 1
ATOM 2229 N N . LEU A 1 286 ? 32.649 5.832 30.839 1.00 16.16 286 LEU A N 1
ATOM 2230 C CA . LEU A 1 286 ? 33.095 5.664 32.223 1.00 13.83 286 LEU A CA 1
ATOM 2231 C C . LEU A 1 286 ? 34.248 4.697 32.415 1.00 15.36 286 LEU A C 1
ATOM 2232 O O . LEU A 1 286 ? 34.808 4.611 33.510 1.00 16.51 286 LEU A O 1
ATOM 2237 N N . GLN A 1 287 ? 34.649 4.027 31.341 1.00 18.26 287 GLN A N 1
ATOM 2238 C CA . GLN A 1 287 ? 35.714 3.035 31.403 1.00 20.47 287 GLN A CA 1
ATOM 2239 C C . GLN A 1 287 ? 36.988 3.385 32.179 1.00 23.34 287 GLN A C 1
ATOM 2240 O O . GLN A 1 287 ? 37.544 2.535 32.878 1.00 20.10 287 GLN A O 1
ATOM 2246 N N . ASP A 1 288 ? 37.461 4.621 32.065 1.00 21.90 288 ASP A N 1
ATOM 2247 C CA . ASP A 1 288 ? 38.686 4.997 32.763 1.00 20.81 288 ASP A CA 1
ATOM 2248 C C . ASP A 1 288 ? 38.446 5.498 34.187 1.00 19.09 288 ASP A C 1
ATOM 2249 O O . ASP A 1 288 ? 39.383 5.921 34.858 1.00 21.15 288 ASP A O 1
ATOM 2254 N N . SER A 1 289 ? 37.205 5.411 34.652 1.00 22.15 289 SER A N 1
ATOM 2255 C CA . SER A 1 289 ? 36.846 5.888 35.986 1.00 24.21 289 SER A CA 1
ATOM 2256 C C . SER A 1 289 ? 35.984 4.882 36.765 1.00 25.50 289 SER A C 1
ATOM 2257 O O . SER A 1 289 ? 35.510 5.174 37.869 1.00 19.84 289 SER A O 1
ATOM 2260 N N . LEU A 1 290 ? 35.766 3.709 36.185 1.00 25.88 290 LEU A N 1
ATOM 2261 C CA . LEU A 1 290 ? 34.955 2.686 36.822 1.00 24.92 290 LEU A CA 1
ATOM 2262 C C . LEU A 1 290 ? 35.754 1.396 36.805 1.00 28.33 290 LEU A C 1
ATOM 2263 O O . LEU A 1 290 ? 36.129 0.896 35.744 1.00 27.44 290 LEU A O 1
ATOM 2268 N N . GLY A 1 291 ? 36.033 0.879 37.994 1.00 27.66 291 GLY A N 1
ATOM 2269 C CA . GLY A 1 291 ? 36.813 -0.331 38.108 1.00 32.57 291 GLY A CA 1
ATOM 2270 C C . GLY A 1 291 ? 38.277 0.007 37.918 1.00 37.60 291 GLY A C 1
ATOM 2271 O O . GLY A 1 291 ? 38.632 1.161 37.678 1.00 45.17 291 GLY A O 1
ATOM 2272 N N . GLY A 1 292 ? 39.135 -0.996 38.049 1.00 41.67 292 GLY A N 1
ATOM 2273 C CA . GLY A 1 292 ? 40.558 -0.784 37.877 1.00 40.00 292 GLY A CA 1
ATOM 2274 C C . GLY A 1 292 ? 41.224 -0.204 39.103 1.00 40.79 292 GLY A C 1
ATOM 2275 O O . GLY A 1 292 ? 41.401 -0.892 40.110 1.00 43.69 292 GLY A O 1
ATOM 2276 N N . ASN A 1 293 ? 41.645 1.049 38.997 1.00 40.93 293 ASN A N 1
ATOM 2277 C CA . ASN A 1 293 ? 42.322 1.737 40.090 1.00 41.86 293 ASN A CA 1
ATOM 2278 C C . ASN A 1 293 ? 41.498 2.959 40.477 1.00 40.21 293 ASN A C 1
ATOM 2279 O O . ASN A 1 293 ? 42.041 3.982 40.899 1.00 41.54 293 ASN A O 1
ATOM 2284 N N . CYS A 1 294 ? 40.188 2.850 40.294 1.00 34.99 294 CYS A N 1
ATOM 2285 C CA . CYS A 1 294 ? 39.265 3.931 40.596 1.00 34.69 294 CYS A CA 1
ATOM 2286 C C . CYS A 1 294 ? 38.351 3.533 41.741 1.00 36.88 294 CYS A C 1
ATOM 2287 O O . CYS A 1 294 ? 38.087 2.344 41.959 1.00 29.84 294 CYS A O 1
ATOM 2290 N N . ARG A 1 295 ? 37.898 4.532 42.490 1.00 33.46 295 ARG A N 1
ATOM 2291 C CA . ARG A 1 295 ? 36.988 4.287 43.595 1.00 30.75 295 ARG A CA 1
ATOM 2292 C C . ARG A 1 295 ? 35.608 4.504 43.008 1.00 25.35 295 ARG A C 1
ATOM 2293 O O . ARG A 1 295 ? 35.420 5.370 42.142 1.00 23.70 295 ARG A O 1
ATOM 2301 N N . THR A 1 296 ? 34.647 3.719 43.464 1.00 15.30 296 THR A N 1
ATOM 2302 C CA . THR A 1 296 ? 33.297 3.819 42.957 1.00 17.25 296 THR A CA 1
ATOM 2303 C C . THR A 1 296 ? 32.305 3.589 44.067 1.00 20.35 296 THR A C 1
ATOM 2304 O O . THR A 1 296 ? 32.401 2.602 44.799 1.00 26.54 296 THR A O 1
ATOM 2308 N N . THR A 1 297 ? 31.375 4.520 44.213 1.00 18.45 297 THR A N 1
ATOM 2309 C CA . THR A 1 297 ? 30.340 4.398 45.217 1.00 15.57 297 THR A CA 1
ATOM 2310 C C . THR A 1 297 ? 29.026 4.377 44.478 1.00 16.52 297 THR A C 1
ATOM 2311 O O . THR A 1 297 ? 28.813 5.154 43.541 1.00 17.90 297 THR A O 1
ATOM 2315 N N . ILE A 1 298 ? 28.180 3.429 44.846 1.00 15.48 298 ILE A N 1
ATOM 2316 C CA . ILE A 1 298 ? 26.872 3.322 44.260 1.00 15.64 298 ILE A CA 1
ATOM 2317 C C . ILE A 1 298 ? 25.927 3.516 45.419 1.00 17.10 298 ILE A C 1
ATOM 2318 O O . ILE A 1 298 ? 26.032 2.831 46.434 1.00 13.53 298 ILE A O 1
ATOM 2323 N N . VAL A 1 299 ? 25.059 4.508 45.310 1.00 14.41 299 VAL A N 1
ATOM 2324 C CA . VAL A 1 299 ? 24.093 4.741 46.356 1.00 15.11 299 VAL A CA 1
ATOM 2325 C C . VAL A 1 299 ? 22.766 4.275 45.794 1.00 19.40 299 VAL A C 1
ATOM 2326 O O . VAL A 1 299 ? 22.228 4.888 44.864 1.00 18.72 299 VAL A O 1
ATOM 2330 N N . ILE A 1 300 ? 22.300 3.120 46.257 1.00 16.34 300 ILE A N 1
ATOM 2331 C CA . ILE A 1 300 ? 21.015 2.610 45.810 1.00 13.70 300 ILE A CA 1
ATOM 2332 C C . ILE A 1 300 ? 20.002 3.237 46.764 1.00 14.16 300 ILE A C 1
ATOM 2333 O O . ILE A 1 300 ? 20.197 3.228 47.979 1.00 15.82 300 ILE A O 1
ATOM 2338 N N . CYS A 1 301 ? 18.973 3.859 46.203 1.00 17.33 301 CYS A N 1
ATOM 2339 C CA . CYS A 1 301 ? 17.942 4.547 46.971 1.00 17.30 301 CYS A CA 1
ATOM 2340 C C . CYS A 1 301 ? 16.660 3.738 46.917 1.00 12.21 301 CYS A C 1
A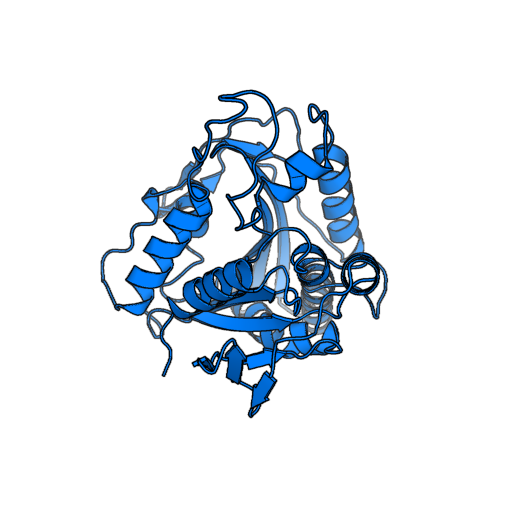TOM 2341 O O . CYS A 1 301 ? 16.318 3.176 45.874 1.00 16.75 301 CYS A O 1
ATOM 2344 N N . CYS A 1 302 ? 15.933 3.700 48.026 1.00 13.18 302 CYS A N 1
ATOM 2345 C CA . CYS A 1 302 ? 14.699 2.925 48.090 1.00 14.03 302 CYS A CA 1
ATOM 2346 C C . CYS A 1 302 ? 13.588 3.599 48.876 1.00 14.54 302 CYS A C 1
ATOM 2347 O O . CYS A 1 302 ? 13.833 4.329 49.842 1.00 14.43 302 CYS A O 1
ATOM 2350 N N . SER A 1 303 ? 12.359 3.300 48.479 1.00 15.82 303 SER A N 1
ATOM 2351 C CA . SER A 1 303 ? 11.186 3.772 49.179 1.00 18.05 303 SER A CA 1
ATOM 2352 C C . SER A 1 303 ? 10.969 2.661 50.202 1.00 23.60 303 SER A C 1
ATOM 2353 O O . SER A 1 303 ? 11.173 1.484 49.892 1.00 23.77 303 SER A O 1
ATOM 2356 N N . PRO A 1 304 ? 10.601 3.011 51.441 1.00 25.91 304 PRO A N 1
ATOM 2357 C CA . PRO A 1 304 ? 10.374 1.975 52.461 1.00 24.64 304 PRO A CA 1
ATOM 2358 C C . PRO A 1 304 ? 8.946 1.411 52.398 1.00 22.94 304 PRO A C 1
ATOM 2359 O O . PRO A 1 304 ? 8.526 0.645 53.271 1.00 22.23 304 PRO A O 1
ATOM 2363 N N . SER A 1 305 ? 8.223 1.787 51.348 1.00 20.96 305 SER A N 1
ATOM 2364 C CA . SER A 1 305 ? 6.835 1.396 51.144 1.00 19.08 305 SER A CA 1
ATOM 2365 C C . SER A 1 305 ? 6.553 -0.063 50.838 1.00 21.43 305 SER A C 1
ATOM 2366 O O . SER A 1 305 ? 7.223 -0.691 50.017 1.00 19.35 305 SER A O 1
ATOM 2369 N N . SER A 1 306 ? 5.468 -0.550 51.427 1.00 24.53 306 SER A N 1
ATOM 2370 C CA . SER A 1 306 ? 5.017 -1.919 51.234 1.00 26.62 306 SER A CA 1
ATOM 2371 C C . SER A 1 306 ? 4.644 -2.119 49.762 1.00 28.36 306 SER A C 1
ATOM 2372 O O . SER A 1 306 ? 4.776 -3.216 49.201 1.00 30.56 306 SER A O 1
ATOM 2375 N N . TYR A 1 307 ? 4.217 -1.026 49.139 1.00 28.40 307 TYR A N 1
ATOM 2376 C CA . TYR A 1 307 ? 3.806 -1.012 47.743 1.00 25.29 307 TYR A CA 1
ATOM 2377 C C . TYR A 1 307 ? 4.972 -1.232 46.788 1.00 26.86 307 TYR A C 1
ATOM 2378 O O . TYR A 1 307 ? 4.801 -1.811 45.715 1.00 29.07 307 TYR A O 1
ATOM 2387 N N . ASN A 1 308 ? 6.154 -0.765 47.175 1.00 24.60 308 ASN A N 1
ATOM 2388 C CA . ASN A 1 308 ? 7.344 -0.889 46.339 1.00 24.28 308 ASN A CA 1
ATOM 2389 C C . ASN A 1 308 ? 8.263 -2.000 46.805 1.00 24.82 308 ASN A C 1
ATOM 2390 O O . ASN A 1 308 ? 9.456 -1.999 46.490 1.00 28.93 308 ASN A O 1
ATOM 2395 N N . GLU A 1 309 ? 7.696 -2.976 47.507 1.00 26.55 309 GLU A N 1
ATOM 2396 C CA . GLU A 1 309 ? 8.469 -4.085 48.052 1.00 23.02 309 GLU A CA 1
ATOM 2397 C C . GLU A 1 309 ? 9.270 -4.839 47.015 1.00 13.30 309 GLU A C 1
ATOM 2398 O O . GLU A 1 309 ? 10.471 -5.034 47.179 1.00 14.60 309 GLU A O 1
ATOM 2404 N N . SER A 1 310 ? 8.615 -5.244 45.937 1.00 17.94 310 SER A N 1
ATOM 2405 C CA . SER A 1 310 ? 9.291 -5.995 44.883 1.00 25.56 310 SER A CA 1
ATOM 2406 C C . SER A 1 310 ? 10.376 -5.181 44.172 1.00 23.66 310 SER A C 1
ATOM 2407 O O . SER A 1 310 ? 11.443 -5.712 43.837 1.00 17.00 310 SER A O 1
ATOM 2410 N N . GLU A 1 311 ? 10.119 -3.890 43.965 1.00 25.72 311 GLU A N 1
ATOM 2411 C CA . GLU A 1 311 ? 11.104 -3.025 43.317 1.00 21.34 311 GLU A CA 1
ATOM 2412 C C . GLU A 1 311 ? 12.317 -2.837 44.201 1.00 14.82 311 GLU A C 1
ATOM 2413 O O . GLU A 1 311 ? 13.449 -2.835 43.722 1.00 16.82 311 GLU A O 1
ATOM 2419 N N . THR A 1 312 ? 12.069 -2.671 45.496 1.00 20.72 312 THR A N 1
ATOM 2420 C CA . THR A 1 312 ? 13.134 -2.495 46.475 1.00 19.40 312 THR A CA 1
ATOM 2421 C C . THR A 1 312 ? 14.024 -3.744 46.448 1.00 15.26 312 THR A C 1
ATOM 2422 O O . THR A 1 312 ? 15.252 -3.631 46.389 1.00 13.80 312 THR A O 1
ATOM 2426 N N . LYS A 1 313 ? 13.402 -4.926 46.435 1.00 19.57 313 LYS A N 1
ATOM 2427 C CA . LYS A 1 313 ? 14.145 -6.197 46.377 1.00 19.42 313 LYS A CA 1
ATOM 2428 C C . LYS A 1 313 ? 15.111 -6.178 45.192 1.00 16.20 313 LYS A C 1
ATOM 2429 O O . LYS A 1 313 ? 16.289 -6.526 45.332 1.00 15.28 313 LYS A O 1
ATOM 2435 N N . SER A 1 314 ? 14.608 -5.737 44.036 1.00 17.75 314 SER A N 1
ATOM 2436 C CA . SER A 1 314 ? 15.412 -5.641 42.815 1.00 20.00 314 SER A CA 1
ATOM 2437 C C . SER A 1 314 ? 16.609 -4.721 43.039 1.00 19.97 314 SER A C 1
ATOM 2438 O O . SER A 1 314 ? 17.759 -5.065 42.723 1.00 16.54 314 SER A O 1
ATOM 2441 N N . THR A 1 315 ? 16.333 -3.544 43.592 1.00 19.36 315 THR A N 1
ATOM 2442 C CA . THR A 1 315 ? 17.382 -2.565 43.846 1.00 15.93 315 THR A CA 1
ATOM 2443 C C . THR A 1 315 ? 18.432 -3.151 44.760 1.00 10.19 315 THR A C 1
ATOM 2444 O O . THR A 1 315 ? 19.627 -3.071 44.475 1.00 12.24 315 THR A O 1
ATOM 2448 N N . LEU A 1 316 ? 17.977 -3.757 45.852 1.00 14.24 316 LEU A N 1
ATOM 2449 C CA . LEU A 1 316 ? 18.880 -4.358 46.825 1.00 14.99 316 LEU A CA 1
ATOM 2450 C C . LEU A 1 316 ? 19.744 -5.406 46.138 1.00 13.50 316 LEU A C 1
ATOM 2451 O O . LEU A 1 316 ? 20.965 -5.458 46.338 1.00 15.62 316 LEU A O 1
ATOM 2456 N N . LEU A 1 317 ? 19.106 -6.202 45.286 1.00 19.96 317 LEU A N 1
ATOM 2457 C CA . LEU A 1 317 ? 19.801 -7.246 44.546 1.00 15.46 317 LEU A CA 1
ATOM 2458 C C . LEU A 1 317 ? 20.845 -6.646 43.622 1.00 17.17 317 LEU A C 1
ATOM 2459 O O . LEU A 1 317 ? 21.981 -7.127 43.591 1.00 17.93 317 LEU A O 1
ATOM 2464 N N . PHE A 1 318 ? 20.497 -5.557 42.923 1.00 15.29 318 PHE A N 1
ATOM 2465 C CA . PHE A 1 318 ? 21.449 -4.913 42.020 1.00 9.61 318 PHE A CA 1
ATOM 2466 C C . PHE A 1 318 ? 22.672 -4.478 42.814 1.00 9.90 318 PHE A C 1
ATOM 2467 O O . PHE A 1 318 ? 23.816 -4.714 42.407 1.00 8.02 318 PHE A O 1
ATOM 2475 N N . GLY A 1 319 ? 22.425 -3.822 43.945 1.00 15.26 319 GLY A N 1
ATOM 2476 C CA . GLY A 1 319 ? 23.509 -3.354 44.785 1.00 12.16 319 GLY A CA 1
ATOM 2477 C C . GLY A 1 319 ? 24.396 -4.497 45.235 1.00 17.33 319 GLY A C 1
ATOM 2478 O O . GLY A 1 319 ? 25.614 -4.341 45.353 1.00 18.42 319 GLY A O 1
ATOM 2479 N N . GLN A 1 320 ? 23.793 -5.662 45.450 1.00 21.30 320 GLN A N 1
ATOM 2480 C CA . GLN A 1 320 ? 24.545 -6.830 45.885 1.00 26.17 320 GLN A CA 1
ATOM 2481 C C . GLN A 1 320 ? 25.518 -7.383 44.850 1.00 26.41 320 GLN A C 1
ATOM 2482 O O . GLN A 1 320 ? 26.432 -8.129 45.199 1.00 25.65 320 GLN A O 1
ATOM 2488 N N . ARG A 1 321 ? 25.370 -6.974 43.591 1.00 24.30 321 ARG A N 1
ATOM 2489 C CA . ARG A 1 321 ? 26.270 -7.439 42.535 1.00 18.77 321 ARG A CA 1
ATOM 2490 C C . ARG A 1 321 ? 27.728 -7.186 42.876 1.00 23.24 321 ARG A C 1
ATOM 2491 O O . ARG A 1 321 ? 28.616 -7.817 42.311 1.00 25.45 321 ARG A O 1
ATOM 2499 N N . ALA A 1 322 ? 27.977 -6.253 43.788 1.00 29.71 322 ALA A N 1
ATOM 2500 C CA . ALA A 1 322 ? 29.338 -5.942 44.202 1.00 37.17 322 ALA A CA 1
ATOM 2501 C C . ALA A 1 322 ? 29.615 -6.612 45.548 1.00 45.80 322 ALA A C 1
ATOM 2502 O O . ALA A 1 322 ? 29.657 -5.949 46.586 1.00 55.08 322 ALA A O 1
ATOM 2504 N N . LYS A 1 323 ? 29.766 -7.933 45.531 1.00 52.78 323 LYS A N 1
ATOM 2505 C CA . LYS A 1 323 ? 30.022 -8.697 46.749 1.00 60.38 323 LYS A CA 1
ATOM 2506 C C . LYS A 1 323 ? 31.326 -8.277 47.425 1.00 68.71 323 LYS A C 1
ATOM 2507 O O . LYS A 1 323 ? 32.418 -8.587 46.942 1.00 71.77 323 LYS A O 1
ATOM 2513 N N . THR A 1 324 ? 31.202 -7.581 48.552 1.00 77.26 324 THR A N 1
ATOM 2514 C CA . THR A 1 324 ? 32.358 -7.093 49.297 1.00 83.90 324 THR A CA 1
ATOM 2515 C C . THR A 1 324 ? 32.796 -7.999 50.442 1.00 84.49 324 THR A C 1
ATOM 2516 O O . THR A 1 324 ? 32.059 -8.890 50.871 1.00 84.32 324 THR A O 1
ATOM 2520 N N . ILE A 1 325 ? 34.002 -7.735 50.934 1.00 87.31 325 ILE A N 1
ATOM 2521 C CA . ILE A 1 325 ? 34.614 -8.456 52.042 1.00 89.90 325 ILE A CA 1
ATOM 2522 C C . ILE A 1 325 ? 35.598 -7.463 52.663 1.00 91.34 325 ILE A C 1
ATOM 2523 O O . ILE A 1 325 ? 36.381 -6.859 51.895 1.00 92.53 325 ILE A O 1
#

Foldseek 3Di:
DAPFQLEFEEEEAAAFDPVLVVVVWDQQWDDDDQFWIAHPNDIFGGNGYHYHPDFLVNCQVVFPPVQLVVQVVFEEAEEEEAAAPPLCLCQALAAPVPDPGRGHNVLVSQVVNVVVVVVVPDQKDKWKKKFKWKAAPLAIAGLQDRVRTRWAWDADPVRQIDTPPTDIGIDDHSVRVSVSVVSSVVSQCPPPPDVSVVQQRMKMKMKMWMWMARNVVRDIGIYIYIYMRGHGQDQPDDDDDDPPVDDDDTDGDQVLVLVLQQLLCSLVVHPDGRQVSGRVSSNCVRAGTDPHNYYYYYGGHSTPVCSVRVVVSSVSSCSNPDD

InterPro domains:
  IPR001752 Kinesin motor domain [PF00225] (14-325)
  IPR001752 Kinesin motor domain [PR00380] (76-97)
  IPR001752 Kinesin motor domain [PR00380] (195-212)
  IPR001752 Kinesin motor domain [PR00380] (226-244)
  IPR001752 Kinesin motor domain [PR00380] (275-296)
  IPR001752 Kinesin motor domain [PS50067] (8-325)
  IPR001752 Kinesin motor domain [SM00129] (6-333)
  IPR019821 Kinesin motor domain, conserved site [PS00411] (225-236)
  IPR027417 P-loop containing nucleoside triphosphate hydrolase [SSF52540] (8-367)
  IPR027640 Kinesin-like protein [PTHR47968] (6-920)
  IPR036961 Kinesin motor domain superfamily [G3DSA:3.40.850.10] (2-332)
  IPR059182 Kinesin heavy chain, C-terminal domain [cd23649] (834-903)

Nearest PDB structures (foldseek):
  2p4n-assembly1_K  TM=1.003E+00  e=1.566E-74  unclassified
  5hnz-assembly1_K  TM=9.207E-01  e=3.220E-56  Drosophila melanogaster
  4hna-assembly1_K  TM=9.036E-01  e=7.144E-56  Homo sapiens
  3j8y-assembly1_K  TM=9.043E-01  e=1.585E-55  Homo sapiens
  5hnx-assembly1_K  TM=9.081E-01  e=6.841E-53  Drosophila melanogaster